Protein AF-A0A1V5ICW9-F1 (afdb_monomer_lite)

Structure (mmCIF, N/CA/C/O backbone):
data_AF-A0A1V5ICW9-F1
#
_entry.id   AF-A0A1V5ICW9-F1
#
loop_
_atom_site.group_PDB
_atom_site.id
_atom_site.type_symbol
_atom_site.label_atom_id
_atom_site.label_alt_id
_atom_site.label_comp_id
_atom_site.label_asym_id
_atom_site.label_entity_id
_atom_site.label_seq_id
_atom_site.pdbx_PDB_ins_code
_atom_site.Cartn_x
_atom_site.Cartn_y
_atom_site.Cartn_z
_atom_site.occupancy
_atom_site.B_iso_or_equiv
_atom_site.auth_seq_id
_atom_site.auth_comp_id
_atom_site.auth_asym_id
_atom_site.auth_atom_id
_atom_site.pdbx_PDB_model_num
ATOM 1 N N . MET A 1 1 ? -32.535 -45.413 152.547 1.00 40.16 1 MET A N 1
ATOM 2 C CA . MET A 1 1 ? -32.156 -46.513 151.638 1.00 40.16 1 MET A CA 1
ATOM 3 C C . MET A 1 1 ? -31.523 -45.890 150.413 1.00 40.16 1 MET A C 1
ATOM 5 O O . MET A 1 1 ? -31.911 -44.782 150.066 1.00 40.16 1 MET A O 1
ATOM 9 N N . ALA A 1 2 ? -30.491 -46.557 149.902 1.00 44.06 2 ALA A N 1
ATOM 10 C CA . ALA A 1 2 ? -29.644 -46.177 148.773 1.00 44.06 2 ALA A CA 1
ATOM 11 C C . ALA A 1 2 ? -30.457 -45.829 147.503 1.00 44.06 2 ALA A C 1
ATOM 13 O O . ALA A 1 2 ? -31.633 -46.187 147.448 1.00 44.06 2 ALA A O 1
ATOM 14 N N . TRP A 1 3 ? -29.923 -44.948 146.639 1.00 36.22 3 TRP A N 1
ATOM 15 C CA . TRP A 1 3 ? -29.422 -45.262 145.274 1.00 36.22 3 TRP A CA 1
ATOM 16 C C . TRP A 1 3 ? -30.478 -45.990 144.424 1.00 36.22 3 TRP A C 1
ATOM 18 O O . TRP A 1 3 ? -31.028 -46.994 144.852 1.00 36.22 3 TRP A O 1
ATOM 28 N N . ASP A 1 4 ? -30.827 -45.551 143.224 1.00 50.34 4 ASP A N 1
ATOM 29 C CA . ASP A 1 4 ? -29.929 -45.281 142.102 1.00 50.34 4 ASP A CA 1
ATOM 30 C C . ASP A 1 4 ? -30.769 -44.811 140.892 1.00 50.34 4 ASP A C 1
ATOM 32 O O . ASP A 1 4 ? -31.999 -44.776 140.975 1.00 50.34 4 ASP A O 1
ATOM 36 N N . ASP A 1 5 ? -30.074 -44.583 139.781 1.00 46.91 5 ASP A N 1
ATOM 37 C CA . ASP A 1 5 ? -30.526 -44.491 138.384 1.00 46.91 5 ASP A CA 1
ATOM 38 C C . ASP A 1 5 ? -30.996 -43.120 137.876 1.00 46.91 5 ASP A C 1
ATOM 40 O O . ASP A 1 5 ? -32.109 -42.656 138.117 1.00 46.91 5 ASP A O 1
ATOM 44 N N . GLU A 1 6 ? -30.100 -42.350 137.259 1.00 51.94 6 GLU A N 1
ATOM 45 C CA . GLU A 1 6 ? -29.601 -42.543 135.881 1.00 51.94 6 GLU A CA 1
ATOM 46 C C . GLU A 1 6 ? -30.550 -41.878 134.879 1.00 51.94 6 GLU A C 1
ATOM 48 O O . GLU A 1 6 ? -31.527 -42.443 134.393 1.00 51.94 6 GLU A O 1
ATOM 53 N N . LYS A 1 7 ? -30.224 -40.617 134.589 1.00 50.34 7 LYS A N 1
ATOM 54 C CA . LYS A 1 7 ? -30.030 -40.162 133.217 1.00 50.34 7 LYS A CA 1
ATOM 55 C C . LYS A 1 7 ? -28.697 -39.428 133.184 1.00 50.34 7 LYS A C 1
ATOM 57 O O . LYS A 1 7 ? -28.549 -38.336 133.728 1.00 50.34 7 LYS A O 1
ATOM 62 N N . THR A 1 8 ? -27.713 -40.111 132.619 1.00 61.16 8 THR A N 1
ATOM 63 C CA . THR A 1 8 ? -26.744 -39.478 131.737 1.00 61.16 8 THR A CA 1
ATOM 64 C C . THR A 1 8 ? -27.482 -38.632 130.703 1.00 61.16 8 THR A C 1
ATOM 66 O O . THR A 1 8 ? -28.662 -38.862 130.433 1.00 61.16 8 THR A O 1
ATOM 69 N N . ASP A 1 9 ? -26.729 -37.726 130.100 1.00 50.78 9 ASP A N 1
ATOM 70 C CA . ASP A 1 9 ? -27.104 -36.932 128.935 1.00 50.78 9 ASP A CA 1
ATOM 71 C C . ASP A 1 9 ? -27.644 -35.551 129.321 1.00 50.78 9 ASP A C 1
ATOM 73 O O . ASP A 1 9 ? -28.343 -35.375 130.316 1.00 50.78 9 ASP A O 1
ATOM 77 N N . ASP A 1 10 ? -27.272 -34.579 128.497 1.00 49.09 10 ASP A N 1
ATOM 78 C CA . ASP A 1 10 ? -27.747 -33.199 128.467 1.00 49.09 10 ASP A CA 1
ATOM 79 C C . ASP A 1 10 ? -26.797 -32.211 129.172 1.00 49.09 10 ASP A C 1
ATOM 81 O O . ASP A 1 10 ? -26.943 -31.864 130.341 1.00 49.09 10 ASP A O 1
ATOM 85 N N . GLU A 1 11 ? -25.659 -31.895 128.544 1.00 54.38 11 GLU A N 1
ATOM 86 C CA . GLU A 1 11 ? -25.557 -30.854 127.498 1.00 54.38 11 GLU A CA 1
ATOM 87 C C . GLU A 1 11 ? -25.645 -29.458 128.123 1.00 54.38 11 GLU A C 1
ATOM 89 O O . GLU A 1 11 ? -26.442 -29.220 129.024 1.00 54.38 11 GLU A O 1
ATOM 94 N N . ASP A 1 12 ? -24.808 -28.534 127.652 1.00 55.81 12 ASP A N 1
ATOM 95 C CA . ASP A 1 12 ? -24.827 -27.112 128.002 1.00 55.81 12 ASP A CA 1
ATOM 96 C C . ASP A 1 12 ? -26.270 -26.573 128.103 1.00 55.81 12 ASP A C 1
ATOM 98 O O . ASP A 1 12 ? -26.901 -26.208 127.106 1.00 55.81 12 ASP A O 1
ATOM 102 N N . ILE A 1 13 ? -26.811 -26.521 129.328 1.00 57.19 13 ILE A N 1
ATOM 103 C CA . ILE A 1 13 ? -28.129 -25.952 129.599 1.00 57.19 13 ILE A CA 1
ATOM 104 C C . ILE A 1 13 ? -27.996 -24.445 129.401 1.00 57.19 13 ILE A C 1
ATOM 106 O O . ILE A 1 13 ? -27.573 -23.698 130.283 1.00 57.19 13 ILE A O 1
ATOM 110 N N . LEU A 1 14 ? -28.353 -24.004 128.202 1.00 54.50 14 LEU A N 1
ATOM 111 C CA . LEU A 1 14 ? -28.459 -22.606 127.822 1.00 54.50 14 LEU A CA 1
ATOM 112 C C . LEU A 1 14 ? -29.457 -21.886 128.738 1.00 54.50 14 LEU A C 1
ATOM 114 O O . LEU A 1 14 ? -30.670 -22.092 128.641 1.00 54.50 14 LEU A O 1
ATOM 118 N N . TYR A 1 15 ? -28.962 -21.011 129.618 1.00 66.19 15 TYR A N 1
ATOM 119 C CA . TYR A 1 15 ? -29.818 -20.151 130.435 1.00 66.19 15 TYR A CA 1
ATOM 120 C C . TYR A 1 15 ? -30.669 -19.243 129.534 1.00 66.19 15 TYR A C 1
ATOM 122 O O . TYR A 1 15 ? -30.236 -18.819 128.468 1.00 66.19 15 TYR A O 1
ATOM 130 N N . ALA A 1 16 ? -31.887 -18.886 129.951 1.00 58.78 16 ALA A N 1
ATOM 131 C CA . ALA A 1 16 ? -32.808 -18.077 129.136 1.00 58.78 16 ALA A CA 1
ATOM 132 C C . ALA A 1 16 ? -32.238 -16.697 128.707 1.00 58.78 16 ALA A C 1
ATOM 134 O O . ALA A 1 16 ? -32.653 -16.134 127.689 1.00 58.78 16 ALA A O 1
ATOM 135 N N . SER A 1 17 ? -31.270 -16.151 129.452 1.00 61.91 17 SER A N 1
ATOM 136 C CA . SER A 1 17 ? -30.489 -14.963 129.068 1.00 61.91 17 SER A CA 1
ATOM 137 C C . SER A 1 17 ? -29.548 -15.235 127.892 1.00 61.91 17 SER A C 1
ATOM 139 O O . SER A 1 17 ? -29.430 -14.411 126.980 1.00 61.91 17 SER A O 1
ATOM 141 N N . ASP A 1 18 ? -28.935 -16.414 127.881 1.00 67.62 18 ASP A N 1
ATOM 142 C CA . ASP A 1 18 ? -28.059 -16.884 126.814 1.00 67.62 18 ASP A CA 1
ATOM 143 C C . ASP A 1 18 ? -28.891 -17.303 125.609 1.00 67.62 18 ASP A C 1
ATOM 145 O O . ASP A 1 18 ? -28.522 -16.967 124.493 1.00 67.62 18 ASP A O 1
ATOM 149 N N . TYR A 1 19 ? -30.080 -17.886 125.811 1.00 65.62 19 TYR A N 1
ATOM 150 C CA . TYR A 1 19 ? -31.051 -18.147 124.747 1.00 65.62 19 TYR A CA 1
ATOM 151 C C . TYR A 1 19 ? -31.397 -16.866 123.986 1.00 65.62 19 TYR A C 1
ATOM 153 O O . TYR A 1 19 ? -31.300 -16.842 122.767 1.00 65.62 19 TYR A O 1
ATOM 161 N N . ASN A 1 20 ? -31.727 -15.764 124.664 1.00 65.62 20 ASN A N 1
ATOM 162 C CA . ASN A 1 20 ? -32.032 -14.504 123.975 1.00 65.62 20 ASN A CA 1
ATOM 163 C C . ASN A 1 20 ? -30.809 -13.886 123.283 1.00 65.62 20 ASN A C 1
ATOM 165 O O . ASN A 1 20 ? -30.945 -13.301 122.207 1.00 65.62 20 ASN A O 1
ATOM 169 N N . THR A 1 21 ? -29.619 -14.037 123.864 1.00 68.94 21 THR A N 1
ATOM 170 C CA . THR A 1 21 ? -28.362 -13.522 123.298 1.00 68.94 21 THR A CA 1
ATOM 171 C C . THR A 1 21 ? -27.928 -14.330 122.077 1.00 68.94 21 THR A C 1
ATOM 173 O O . THR A 1 21 ? -27.608 -13.756 121.038 1.00 68.94 21 THR A O 1
ATOM 176 N N . ILE A 1 22 ? -28.013 -15.654 122.152 1.00 6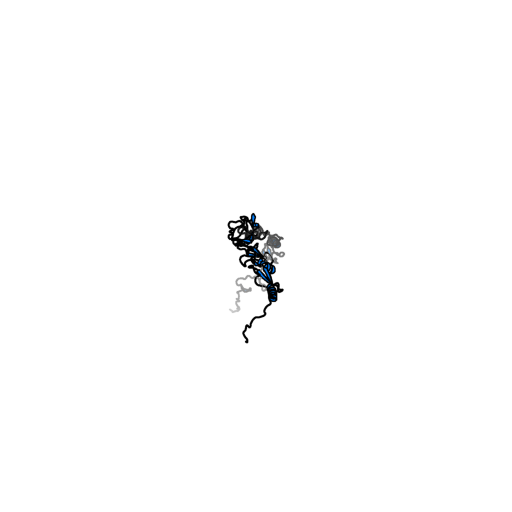6.38 22 ILE A N 1
ATOM 177 C CA . ILE A 1 22 ? -27.710 -16.594 121.072 1.00 66.38 22 ILE A CA 1
ATOM 178 C C . ILE A 1 22 ? -28.773 -16.509 119.987 1.00 66.38 22 ILE A C 1
ATOM 180 O O . ILE A 1 22 ? -28.430 -16.404 118.818 1.00 66.38 22 ILE A O 1
ATOM 184 N N . VAL A 1 23 ? -30.057 -16.412 120.332 1.00 66.31 23 VAL A N 1
ATOM 185 C CA . VAL A 1 23 ? -31.125 -16.135 119.363 1.00 66.31 23 VAL A CA 1
ATOM 186 C C . VAL A 1 23 ? -30.923 -14.771 118.705 1.00 66.31 23 VAL A C 1
ATOM 188 O O . VAL A 1 23 ? -31.178 -14.658 117.515 1.00 66.31 23 VAL A O 1
ATOM 191 N N . SER A 1 24 ? -30.431 -13.742 119.401 1.00 66.50 24 SER A N 1
ATOM 192 C CA . SER A 1 24 ? -30.084 -12.443 118.796 1.00 66.50 24 SER A CA 1
ATOM 193 C C . SER A 1 24 ? -28.882 -12.549 117.839 1.00 66.50 24 SER A C 1
ATOM 195 O O . SER A 1 24 ? -28.938 -12.064 116.707 1.00 66.50 24 SER A O 1
ATOM 197 N N . GLN A 1 25 ? -27.830 -13.269 118.241 1.00 64.88 25 GLN A N 1
ATOM 198 C CA . GLN A 1 25 ? -26.639 -13.529 117.424 1.00 64.88 25 GLN A CA 1
ATOM 199 C C . GLN A 1 25 ? -26.933 -14.429 116.208 1.00 64.88 25 GLN A C 1
ATOM 201 O O . GLN A 1 25 ? -26.351 -14.220 115.143 1.00 64.88 25 GLN A O 1
ATOM 206 N N . ILE A 1 26 ? -27.864 -15.383 116.325 1.00 61.06 26 ILE A N 1
ATOM 207 C CA . ILE A 1 26 ? -28.339 -16.253 115.236 1.00 61.06 26 ILE A CA 1
ATOM 208 C C . ILE A 1 26 ? -29.362 -15.510 114.351 1.00 61.06 26 ILE A C 1
ATOM 210 O O . ILE A 1 26 ? -29.298 -15.623 113.127 1.00 61.06 26 ILE A O 1
ATOM 214 N N . LYS A 1 27 ? -30.242 -14.662 114.912 1.00 60.56 27 LYS A N 1
ATOM 215 C CA . LYS A 1 27 ? -31.153 -13.767 114.154 1.00 60.56 27 LYS A CA 1
ATOM 216 C C . LYS A 1 27 ? -30.392 -12.807 113.243 1.00 60.56 27 LYS A C 1
ATOM 218 O O . LYS A 1 27 ? -30.869 -12.525 112.147 1.00 60.56 27 LYS A O 1
ATOM 223 N N . GLY A 1 28 ? -29.202 -12.361 113.648 1.00 58.06 28 GLY A N 1
ATOM 224 C CA . GLY A 1 28 ? -28.307 -11.558 112.809 1.00 58.06 28 GLY A CA 1
ATOM 225 C C . GLY A 1 28 ? -27.560 -12.338 111.717 1.00 58.06 28 GLY A C 1
ATOM 226 O O . GLY A 1 28 ? -26.977 -11.716 110.833 1.00 58.06 28 GLY A O 1
ATOM 227 N N . ARG A 1 29 ? -27.560 -13.681 111.749 1.00 60.12 29 ARG A N 1
ATOM 228 C CA . ARG A 1 29 ? -26.712 -14.542 110.896 1.00 60.12 29 ARG A CA 1
ATOM 229 C C . ARG A 1 29 ? -27.486 -15.539 110.020 1.00 60.12 29 ARG A C 1
ATOM 231 O O . ARG A 1 29 ? -26.875 -16.451 109.481 1.00 60.12 29 ARG A O 1
ATOM 238 N N . ILE A 1 30 ? -28.773 -15.260 109.769 1.00 57.75 30 ILE A N 1
ATOM 239 C CA . ILE A 1 30 ? -29.706 -15.956 108.852 1.00 57.75 30 ILE A CA 1
ATOM 240 C C . ILE A 1 30 ? -30.497 -17.100 109.525 1.00 57.75 30 ILE A C 1
ATOM 242 O O . ILE A 1 30 ? -30.178 -18.275 109.382 1.00 57.75 30 ILE A O 1
ATOM 246 N N . LEU A 1 31 ? -31.619 -16.758 110.176 1.00 54.84 31 LEU A N 1
ATOM 247 C CA . LEU A 1 31 ? -32.768 -17.666 110.311 1.00 54.84 31 LEU A CA 1
ATOM 248 C C . LEU A 1 31 ? -33.636 -17.540 109.043 1.00 54.84 31 LEU A C 1
ATOM 250 O O . LEU A 1 31 ? -34.259 -16.514 108.778 1.00 54.84 31 LEU A O 1
ATOM 254 N N . HIS A 1 32 ? -33.596 -18.601 108.250 1.00 58.12 32 HIS A N 1
ATOM 255 C CA . HIS A 1 32 ? -34.363 -19.060 107.079 1.00 58.12 32 HIS A CA 1
ATOM 256 C C . HIS A 1 32 ? -35.863 -18.664 106.929 1.00 58.12 32 HIS A C 1
ATOM 258 O O . HIS A 1 32 ? -36.695 -19.502 106.603 1.00 58.12 32 HIS A O 1
ATOM 264 N N . SER A 1 33 ? -36.242 -17.390 107.079 1.00 55.69 33 SER A N 1
ATOM 265 C CA . SER A 1 33 ? -37.593 -16.888 106.731 1.00 55.69 33 SER A CA 1
ATOM 266 C C . SER A 1 33 ? -37.571 -15.479 106.136 1.00 55.69 33 SER A C 1
ATOM 268 O O . SER A 1 33 ? -38.456 -14.659 106.381 1.00 55.69 33 SER A O 1
ATOM 270 N N . LEU A 1 34 ? -36.522 -15.150 105.389 1.00 53.34 34 LEU A N 1
ATOM 271 C CA . LEU A 1 34 ? -36.385 -13.814 104.830 1.00 53.34 34 LEU A CA 1
ATOM 272 C C . LEU A 1 34 ? -36.666 -13.814 103.308 1.00 53.34 34 LEU A C 1
ATOM 274 O O . LEU A 1 34 ? -37.171 -12.816 102.825 1.00 53.34 34 LEU A O 1
ATOM 278 N N . ALA A 1 35 ? -36.499 -14.899 102.550 1.00 56.91 35 ALA A N 1
ATOM 279 C CA . ALA A 1 35 ? -36.996 -14.941 101.166 1.00 56.91 35 ALA A CA 1
ATOM 280 C C . ALA A 1 35 ? -38.510 -15.242 101.141 1.00 56.91 35 ALA A C 1
ATOM 282 O O . ALA A 1 35 ? -38.925 -16.383 100.978 1.00 56.91 35 ALA A O 1
ATOM 283 N N . THR A 1 36 ? -39.345 -14.232 101.388 1.00 55.03 36 THR A N 1
ATOM 284 C CA . THR A 1 36 ? -40.820 -14.357 101.398 1.00 55.03 36 THR A CA 1
ATOM 285 C C . THR A 1 36 ? -41.454 -14.145 100.018 1.00 55.03 36 THR A C 1
ATOM 287 O O . THR A 1 36 ? -42.672 -14.207 99.889 1.00 55.03 36 THR A O 1
ATOM 290 N N . ALA A 1 37 ? -40.642 -13.881 98.993 1.00 59.50 37 ALA A N 1
ATOM 291 C CA . ALA A 1 37 ? -41.043 -13.728 97.598 1.00 59.50 37 ALA A CA 1
ATOM 292 C C . ALA A 1 37 ? -40.210 -14.677 96.720 1.00 59.50 37 ALA A C 1
ATOM 294 O O . ALA A 1 37 ? -39.056 -14.946 97.051 1.00 59.50 37 ALA A O 1
ATOM 295 N N . GLU A 1 38 ? -40.762 -15.139 95.591 1.00 60.78 38 GLU A N 1
ATOM 296 C CA . GLU A 1 38 ? -40.154 -16.145 94.689 1.00 60.78 38 GLU A CA 1
ATOM 297 C C . GLU A 1 38 ? -38.733 -15.802 94.187 1.00 60.78 38 GLU A C 1
ATOM 299 O O . GLU A 1 38 ? -38.045 -16.667 93.660 1.00 60.78 38 GLU A O 1
ATOM 304 N N . ASN A 1 39 ? -38.272 -14.559 94.361 1.00 64.88 39 ASN A N 1
ATOM 305 C CA . ASN A 1 39 ? -37.083 -14.005 93.711 1.00 64.88 39 ASN A CA 1
ATOM 306 C C . ASN A 1 39 ? -36.152 -13.209 94.656 1.00 64.88 39 ASN A C 1
ATOM 308 O O . ASN A 1 39 ? -35.421 -12.322 94.206 1.00 64.88 39 ASN A O 1
ATOM 312 N N . ASP A 1 40 ? -36.180 -13.483 95.963 1.00 77.31 40 ASP A N 1
ATOM 313 C CA . ASP A 1 40 ? -35.242 -12.884 96.925 1.00 77.31 40 ASP A CA 1
ATOM 314 C C . ASP A 1 40 ? -33.907 -13.649 96.942 1.00 77.31 40 ASP A C 1
ATOM 316 O O . ASP A 1 40 ? -33.854 -14.853 97.190 1.00 77.31 40 ASP A O 1
ATOM 320 N N . MET A 1 41 ? -32.807 -12.934 96.710 1.00 77.50 41 MET A N 1
ATOM 321 C CA . MET A 1 41 ? -31.448 -13.474 96.660 1.00 77.50 41 MET A CA 1
ATOM 322 C C . MET A 1 41 ? -30.636 -12.987 97.869 1.00 77.50 41 MET A C 1
ATOM 324 O O . MET A 1 41 ? -30.714 -11.823 98.276 1.00 77.50 41 MET A O 1
ATOM 328 N N . LEU A 1 42 ? -29.818 -13.872 98.441 1.00 78.88 42 LEU A N 1
ATOM 329 C CA . LEU A 1 42 ? -28.862 -13.518 99.492 1.00 78.88 42 LEU A CA 1
ATOM 330 C C . LEU A 1 42 ? -27.552 -13.066 98.846 1.00 78.88 42 LEU A C 1
ATOM 332 O O . LEU A 1 42 ? -26.888 -13.854 98.176 1.00 78.88 42 LEU A O 1
ATOM 336 N N . VAL A 1 43 ? -27.167 -11.808 99.059 1.00 78.00 43 VAL A N 1
ATOM 337 C CA . VAL A 1 43 ? -25.908 -11.255 98.544 1.00 78.00 43 VAL A CA 1
ATOM 338 C C . VAL A 1 43 ? -24.956 -11.009 99.707 1.00 78.00 43 VAL A C 1
ATOM 340 O O . VAL A 1 43 ? -25.290 -10.304 100.661 1.00 78.00 43 VAL A O 1
ATOM 343 N N . ALA A 1 44 ? -23.758 -11.583 99.621 1.00 76.69 44 ALA A N 1
ATOM 344 C CA . ALA A 1 44 ? -22.673 -11.316 100.555 1.00 76.69 44 ALA A CA 1
ATOM 345 C C . ALA A 1 44 ? -21.816 -10.160 100.032 1.00 76.69 44 ALA A C 1
ATOM 347 O O . ALA A 1 44 ? -21.337 -10.206 98.902 1.00 76.69 44 ALA A O 1
ATOM 348 N N . SER A 1 45 ? -21.567 -9.145 100.859 1.00 68.69 45 SER A N 1
ATOM 349 C CA . SER A 1 45 ? -20.700 -8.013 100.490 1.00 68.69 45 SER A CA 1
ATOM 350 C C . SER A 1 45 ? -19.203 -8.286 100.712 1.00 68.69 45 SER A C 1
ATOM 352 O O . SER A 1 45 ? -18.396 -7.363 100.697 1.00 68.69 45 SER A O 1
ATOM 354 N N . GLY A 1 46 ? -18.814 -9.540 100.972 1.00 66.06 46 GLY A N 1
ATOM 355 C CA . GLY A 1 46 ? -17.431 -9.930 101.285 1.00 66.06 46 GLY A CA 1
ATOM 356 C C . GLY A 1 46 ? -16.959 -9.576 102.705 1.00 66.06 46 GLY A C 1
ATOM 357 O O . GLY A 1 46 ? -15.963 -10.126 103.158 1.00 66.06 46 GLY A O 1
ATOM 358 N N . ALA A 1 47 ? -17.695 -8.743 103.452 1.00 64.19 47 ALA A N 1
ATOM 359 C CA . ALA A 1 47 ? -17.370 -8.329 104.826 1.00 64.19 47 ALA A CA 1
ATOM 360 C C . ALA A 1 47 ? -18.099 -9.153 105.913 1.00 64.19 47 ALA A C 1
ATOM 362 O O . ALA A 1 47 ? -18.382 -8.656 107.001 1.00 64.19 47 ALA A O 1
ATOM 363 N N . GLY A 1 48 ? -18.465 -10.403 105.606 1.00 62.97 48 GLY A N 1
ATOM 364 C CA . GLY A 1 48 ? -19.168 -11.298 106.538 1.00 62.97 48 GLY A CA 1
ATOM 365 C C . GLY A 1 48 ? -20.642 -10.952 106.798 1.00 62.97 48 GLY A C 1
ATOM 366 O O . GLY A 1 48 ? -21.288 -11.626 107.597 1.00 62.97 48 GLY A O 1
ATOM 367 N N . ALA A 1 49 ? -21.185 -9.940 106.114 1.00 67.00 49 ALA A N 1
ATOM 368 C CA . ALA A 1 49 ? -22.592 -9.562 106.169 1.00 67.00 49 ALA A CA 1
ATOM 369 C C . ALA A 1 49 ? -23.342 -10.061 104.923 1.00 67.00 49 ALA A C 1
ATOM 371 O O . ALA A 1 49 ? -22.926 -9.808 103.788 1.00 67.00 49 ALA A O 1
ATOM 372 N N . PHE A 1 50 ? -24.465 -10.744 105.147 1.00 71.94 50 PHE A N 1
ATOM 373 C CA . PHE A 1 50 ? -25.398 -11.159 104.103 1.00 71.94 50 PHE A CA 1
ATOM 374 C C . PHE A 1 50 ? -26.612 -10.240 104.141 1.00 71.94 50 PHE A C 1
ATOM 376 O O . PHE A 1 50 ? -27.283 -10.124 105.167 1.00 71.94 50 PHE A O 1
ATOM 383 N N . VAL A 1 51 ? -26.892 -9.580 103.023 1.00 75.31 51 VAL A N 1
ATOM 384 C CA . VAL A 1 51 ? -28.059 -8.711 102.869 1.00 75.31 51 VAL A CA 1
ATOM 385 C C . VAL A 1 51 ? -28.988 -9.353 101.854 1.00 75.31 51 VAL A C 1
ATOM 387 O O . VAL A 1 51 ? -28.550 -9.900 100.841 1.00 75.31 51 VAL A O 1
ATOM 390 N N . LYS A 1 52 ? -30.289 -9.282 102.118 1.00 77.62 52 LYS A N 1
ATOM 391 C CA . LYS A 1 52 ? -31.279 -9.656 101.118 1.00 77.62 52 LYS A CA 1
ATOM 392 C C . LYS A 1 52 ? -31.426 -8.582 100.074 1.00 77.62 52 LYS A C 1
ATOM 394 O O . LYS A 1 52 ? -31.541 -7.402 100.404 1.00 77.62 52 LYS A O 1
ATOM 399 N N . LYS A 1 53 ? -31.497 -9.032 98.836 1.00 79.62 53 LYS A N 1
ATOM 400 C CA . LYS A 1 53 ? -31.750 -8.194 97.685 1.00 79.62 53 LYS A CA 1
ATOM 401 C C . LYS A 1 53 ? -32.810 -8.855 96.833 1.00 79.62 53 LYS A C 1
ATOM 403 O O . LYS A 1 53 ? -32.785 -10.067 96.622 1.00 79.62 53 LYS A O 1
ATOM 408 N N . THR A 1 54 ? -33.726 -8.044 96.334 1.00 78.25 54 THR A N 1
ATOM 409 C CA . THR A 1 54 ? -34.635 -8.490 95.284 1.00 78.25 54 THR A CA 1
ATOM 410 C C . THR A 1 54 ? -33.820 -8.850 94.043 1.00 78.25 54 THR A C 1
ATOM 412 O O . THR A 1 54 ? -32.735 -8.302 93.812 1.00 78.25 54 THR A O 1
ATOM 415 N N . LEU A 1 55 ? -34.354 -9.718 93.188 1.00 75.12 55 LEU A N 1
ATOM 416 C CA . LEU A 1 55 ? -33.763 -10.012 91.882 1.00 75.12 55 LEU A CA 1
ATOM 417 C C . LEU A 1 55 ? -33.410 -8.735 91.089 1.00 75.12 55 LEU A C 1
ATOM 419 O O . LEU A 1 55 ? -32.376 -8.698 90.429 1.00 75.12 55 LEU A O 1
ATOM 423 N N . ALA A 1 56 ? -34.212 -7.669 91.189 1.00 75.69 56 ALA A N 1
ATOM 424 C CA . ALA A 1 56 ? -33.945 -6.383 90.537 1.00 75.69 56 ALA A CA 1
ATOM 425 C C . ALA A 1 56 ? -32.702 -5.662 91.096 1.00 75.69 56 ALA A C 1
ATOM 427 O O . ALA A 1 56 ? -31.892 -5.115 90.342 1.00 75.69 56 ALA A O 1
ATOM 428 N N . GLU A 1 57 ? -32.507 -5.691 92.413 1.00 78.50 57 GLU A N 1
ATOM 429 C CA . GLU A 1 57 ? -31.334 -5.085 93.040 1.00 78.50 57 GLU A CA 1
ATOM 430 C C . GLU A 1 57 ? -30.061 -5.890 92.757 1.00 78.50 57 GLU A C 1
ATOM 432 O O . GLU A 1 57 ? -29.025 -5.300 92.459 1.00 78.50 57 GLU A O 1
ATOM 437 N N . VAL A 1 58 ? -30.125 -7.226 92.783 1.00 80.00 58 VAL A N 1
ATOM 438 C CA . VAL A 1 58 ? -28.972 -8.075 92.424 1.00 80.00 58 VAL A CA 1
ATOM 439 C C . VAL A 1 58 ? -28.555 -7.858 90.972 1.00 80.00 58 VAL A C 1
ATOM 441 O O . VAL A 1 58 ? -27.364 -7.724 90.692 1.00 80.00 58 VAL A O 1
ATOM 444 N N . LYS A 1 59 ? -29.524 -7.731 90.057 1.00 76.06 59 LYS A N 1
ATOM 445 C CA . LYS A 1 59 ? -29.282 -7.390 88.643 1.00 76.06 59 LYS A CA 1
ATOM 446 C C . LYS A 1 59 ? -28.515 -6.079 88.484 1.00 76.06 59 LYS A C 1
ATOM 448 O O . LYS A 1 59 ? -27.645 -5.976 87.621 1.00 76.06 59 LYS A O 1
ATOM 453 N N . THR A 1 60 ? -28.814 -5.106 89.341 1.00 79.12 60 THR A N 1
ATOM 454 C CA . THR A 1 60 ? -28.104 -3.823 89.374 1.00 79.12 60 THR A CA 1
ATOM 455 C C . THR A 1 60 ? -26.687 -3.981 89.925 1.00 79.12 60 THR A C 1
ATOM 457 O O . THR A 1 60 ? -25.741 -3.496 89.314 1.00 79.12 60 THR A O 1
ATOM 460 N N . ILE A 1 61 ? -26.520 -4.697 91.044 1.00 76.62 61 ILE A N 1
ATOM 461 C CA . ILE A 1 61 ? -25.218 -4.898 91.707 1.00 76.62 61 ILE A CA 1
ATOM 462 C C . ILE A 1 61 ? -24.222 -5.624 90.796 1.00 76.62 61 ILE A C 1
ATOM 464 O O . ILE A 1 61 ? -23.055 -5.249 90.745 1.00 76.62 61 ILE A O 1
ATOM 468 N N . LEU A 1 62 ? -24.676 -6.643 90.066 1.00 76.12 62 LEU A N 1
ATOM 469 C CA . LEU A 1 62 ? -23.835 -7.407 89.141 1.00 76.12 62 LEU A CA 1
ATOM 470 C C . LEU A 1 62 ? -23.611 -6.692 87.794 1.00 76.12 62 LEU A C 1
ATOM 472 O O . LEU A 1 62 ? -22.917 -7.227 86.934 1.00 76.12 62 LEU A O 1
ATOM 476 N N . GLY A 1 63 ? -24.205 -5.509 87.586 1.00 71.81 63 GLY A N 1
ATOM 477 C CA . GLY A 1 63 ? -24.060 -4.734 86.351 1.00 71.81 63 GLY A CA 1
ATOM 478 C C . GLY A 1 63 ? -24.657 -5.411 85.112 1.00 71.81 63 GLY A C 1
ATOM 479 O O . GLY A 1 63 ? -24.276 -5.081 83.994 1.00 71.81 63 GLY A O 1
ATOM 480 N N . LEU A 1 64 ? -25.580 -6.360 85.291 1.00 70.06 64 LEU A N 1
ATOM 481 C CA . LEU A 1 64 ? -26.103 -7.198 84.203 1.00 70.06 64 LEU A CA 1
ATOM 482 C C . LEU A 1 64 ? -27.151 -6.479 83.330 1.00 70.06 64 LEU A C 1
ATOM 484 O O . LEU A 1 64 ? -27.480 -6.954 82.244 1.00 70.06 64 LEU A O 1
ATOM 488 N N . GLY A 1 65 ? -27.665 -5.327 83.780 1.00 68.44 65 GLY A N 1
ATOM 489 C CA . GLY A 1 65 ? -28.614 -4.491 83.034 1.00 68.44 65 GLY A CA 1
ATOM 490 C C . GLY A 1 65 ? -29.890 -5.228 82.598 1.00 68.44 65 GLY A C 1
ATOM 491 O O . GLY A 1 65 ? -30.282 -6.242 83.178 1.00 68.44 65 GLY A O 1
ATOM 492 N N . SER A 1 66 ? -30.549 -4.727 81.549 1.00 62.16 66 SER A N 1
ATOM 493 C CA . SER A 1 66 ? -31.721 -5.377 80.932 1.00 62.16 66 SER A CA 1
ATOM 494 C C . SER A 1 66 ? -31.364 -6.633 80.121 1.00 62.16 66 SER A C 1
ATOM 496 O O . SER A 1 66 ? -32.258 -7.353 79.694 1.00 62.16 66 SER A O 1
ATOM 498 N N . ALA A 1 67 ? -30.072 -6.919 79.914 1.00 57.06 67 ALA A N 1
ATOM 499 C CA . ALA A 1 67 ? -29.594 -8.029 79.085 1.00 57.06 67 ALA A CA 1
ATOM 500 C C . ALA A 1 67 ? -29.845 -9.415 79.708 1.00 57.06 67 ALA A C 1
ATOM 502 O O . ALA A 1 67 ? -29.797 -10.419 79.009 1.00 57.06 67 ALA A O 1
ATOM 503 N N . ALA A 1 68 ? -30.141 -9.476 81.010 1.00 60.03 68 ALA A N 1
ATOM 504 C CA . ALA A 1 68 ? -30.475 -10.711 81.720 1.00 60.03 68 ALA A CA 1
ATOM 505 C C . ALA A 1 68 ? -31.965 -11.117 81.620 1.00 60.03 68 ALA A C 1
ATOM 507 O O . ALA A 1 68 ? -32.382 -12.027 82.334 1.00 60.03 68 ALA A O 1
ATOM 508 N N . TYR A 1 69 ? -32.784 -10.411 80.825 1.00 59.88 69 TYR A N 1
ATOM 509 C CA . TYR A 1 69 ? -34.238 -10.636 80.723 1.00 59.88 69 TYR A CA 1
ATOM 510 C C . TYR A 1 69 ? -34.706 -11.375 79.465 1.00 59.88 69 TYR A C 1
ATOM 512 O O . TYR A 1 69 ? -35.878 -11.734 79.406 1.00 59.88 69 TYR A O 1
ATOM 520 N N . LEU A 1 70 ? -33.856 -11.563 78.460 1.00 55.62 70 LEU A N 1
ATOM 521 C CA . LEU A 1 70 ? -34.289 -12.065 77.157 1.00 55.62 70 LEU A CA 1
ATOM 522 C C . LEU A 1 70 ? -33.947 -13.556 77.030 1.00 55.62 70 LEU A C 1
ATOM 524 O O . LEU A 1 70 ? -32.826 -13.967 77.336 1.00 55.62 70 LEU A O 1
ATOM 528 N N . ASP A 1 71 ? -34.936 -14.366 76.640 1.00 55.47 71 ASP A N 1
ATOM 529 C CA . ASP A 1 71 ? -34.755 -15.798 76.403 1.00 55.47 71 ASP A CA 1
ATOM 530 C C . ASP A 1 71 ? -33.678 -16.007 75.334 1.00 55.47 71 ASP A C 1
ATOM 532 O O . ASP A 1 71 ? -33.707 -15.418 74.250 1.00 55.47 71 ASP A O 1
ATOM 536 N N . VAL A 1 72 ? -32.701 -16.862 75.632 1.00 56.19 72 VAL A N 1
ATOM 537 C CA . VAL A 1 72 ? -31.613 -17.140 74.697 1.00 56.19 72 VAL A CA 1
ATOM 538 C C . VAL A 1 72 ? -32.183 -17.885 73.488 1.00 56.19 72 VAL A C 1
ATOM 540 O O . VAL A 1 72 ? -32.465 -19.078 73.565 1.00 56.19 72 VAL A O 1
ATOM 543 N N . GLY A 1 73 ? -32.299 -17.195 72.351 1.00 53.72 73 GLY A N 1
ATOM 544 C CA . GLY A 1 73 ? -32.493 -17.832 71.045 1.00 53.72 73 GLY A CA 1
ATOM 545 C C . GLY A 1 73 ? -33.888 -17.751 70.425 1.00 53.72 73 GLY A C 1
ATOM 546 O O . GLY A 1 73 ? -34.152 -18.517 69.501 1.00 53.72 73 GLY A O 1
ATOM 547 N N . THR A 1 74 ? -34.765 -16.843 70.863 1.00 50.66 74 THR A N 1
ATOM 548 C CA . THR A 1 74 ? -36.081 -16.654 70.218 1.00 50.66 74 THR A CA 1
ATOM 549 C C . THR A 1 74 ? -36.100 -15.579 69.126 1.00 50.66 74 THR A C 1
ATOM 551 O O . THR A 1 74 ? -36.830 -15.747 68.149 1.00 50.66 74 THR A O 1
ATOM 554 N N . ALA A 1 75 ? -35.270 -14.529 69.211 1.00 52.53 75 ALA A N 1
ATOM 555 C CA . ALA A 1 75 ? -35.079 -13.548 68.140 1.00 52.53 75 ALA A CA 1
ATOM 556 C C . ALA A 1 75 ? -33.642 -12.974 68.094 1.00 52.53 75 ALA A C 1
ATOM 558 O O . ALA A 1 75 ? -32.861 -13.065 69.042 1.00 52.53 75 ALA A O 1
ATOM 559 N N . SER A 1 76 ? -33.269 -12.402 66.942 1.00 50.84 76 SER A N 1
ATOM 560 C CA . SER A 1 76 ? -31.995 -11.691 66.752 1.00 50.84 76 SER A CA 1
ATOM 561 C C . SER A 1 76 ? -31.982 -10.430 67.626 1.00 50.84 76 SER A C 1
ATOM 563 O O . SER A 1 76 ? -32.783 -9.528 67.387 1.00 50.84 76 SER A O 1
ATOM 565 N N . GLY A 1 77 ? -31.080 -10.360 68.609 1.00 53.34 77 GLY A N 1
ATOM 566 C CA . GLY A 1 77 ? -30.942 -9.220 69.529 1.00 53.34 77 GLY A CA 1
ATOM 567 C C . GLY A 1 77 ? -30.991 -9.575 71.021 1.00 53.34 77 GLY A C 1
ATOM 568 O O . GLY A 1 77 ? -30.715 -8.715 71.851 1.00 53.34 77 GLY A O 1
ATOM 569 N N . ASP A 1 78 ? -31.250 -10.839 71.363 1.00 52.16 78 ASP A N 1
ATOM 570 C CA . ASP A 1 78 ? -31.727 -11.241 72.698 1.00 52.16 78 ASP A CA 1
ATOM 571 C C . ASP A 1 78 ? -30.645 -11.677 73.716 1.00 52.16 78 ASP A C 1
ATOM 573 O O . ASP A 1 78 ? -30.961 -12.177 74.788 1.00 52.16 78 ASP A O 1
ATOM 577 N N . VAL A 1 79 ? -29.350 -11.469 73.454 1.00 52.56 79 VAL A N 1
ATOM 578 C CA . VAL A 1 79 ? -28.281 -11.665 74.465 1.00 52.56 79 VAL A CA 1
ATOM 579 C C . VAL A 1 79 ? -27.286 -10.506 74.454 1.00 52.56 79 VAL A C 1
ATOM 581 O O . VAL A 1 79 ? -27.265 -9.713 73.521 1.00 52.56 79 VAL A O 1
ATOM 584 N N . ALA A 1 80 ? -26.401 -10.414 75.453 1.00 51.12 80 ALA A N 1
ATOM 585 C CA . ALA A 1 80 ? -25.348 -9.388 75.569 1.00 51.12 80 ALA A CA 1
ATOM 586 C C . ALA A 1 80 ? -24.343 -9.311 74.380 1.00 51.12 80 ALA A C 1
ATOM 588 O O . ALA A 1 80 ? -23.424 -8.498 74.395 1.00 51.12 80 ALA A O 1
ATOM 589 N N . ALA A 1 81 ? -24.532 -10.122 73.334 1.00 52.94 81 ALA A N 1
ATOM 590 C CA . ALA A 1 81 ? -23.926 -10.012 72.003 1.00 52.94 81 ALA A CA 1
ATOM 591 C C . ALA A 1 81 ? -24.941 -10.453 70.912 1.00 52.94 81 ALA A C 1
ATOM 593 O O . ALA A 1 81 ? -24.645 -11.288 70.057 1.00 52.94 81 ALA A O 1
ATOM 594 N N . GLY A 1 82 ? -26.182 -9.966 71.027 1.00 50.09 82 GLY A N 1
ATOM 595 C CA . GLY A 1 82 ? -27.421 -10.556 70.492 1.00 50.09 82 GLY A CA 1
ATOM 596 C C . GLY A 1 82 ? -27.556 -10.654 68.979 1.00 50.09 82 GLY A C 1
ATOM 597 O O . GLY A 1 82 ? -28.306 -11.491 68.491 1.00 50.09 82 GLY A O 1
ATOM 598 N N . ASN A 1 83 ? -26.753 -9.910 68.235 1.00 53.66 83 ASN A N 1
ATOM 599 C CA . ASN A 1 83 ? -26.377 -10.272 66.878 1.00 53.66 83 ASN A CA 1
ATOM 600 C C . ASN A 1 83 ? -24.855 -10.286 66.925 1.00 53.66 83 ASN A C 1
ATOM 602 O O . ASN A 1 83 ? -24.289 -9.350 67.479 1.00 53.66 83 ASN A O 1
ATOM 606 N N . ARG A 1 84 ? -24.164 -11.281 66.364 1.00 61.78 84 ARG A N 1
ATOM 607 C CA . ARG A 1 84 ? -22.684 -11.327 66.310 1.00 61.78 84 ARG A CA 1
ATOM 608 C C . ARG A 1 84 ? -22.084 -10.205 65.426 1.00 61.78 84 ARG A C 1
ATOM 610 O O . ARG A 1 84 ? -21.315 -10.490 64.516 1.00 61.78 84 ARG A O 1
ATOM 617 N N . GLY A 1 85 ? -22.509 -8.955 65.606 1.00 66.56 85 GLY A N 1
ATOM 618 C CA . GLY A 1 85 ? -22.325 -7.834 64.691 1.00 66.56 85 GLY A CA 1
ATOM 619 C C . GLY A 1 85 ? -23.129 -7.939 63.393 1.00 66.56 85 GLY A C 1
ATOM 620 O O . GLY A 1 85 ? -22.848 -7.190 62.469 1.00 66.56 85 GLY A O 1
ATOM 621 N N . LEU A 1 86 ? -24.082 -8.875 63.272 1.00 73.81 86 LEU A N 1
ATOM 622 C CA . LEU A 1 86 ? -24.834 -9.057 62.025 1.00 73.81 86 LEU A CA 1
ATOM 623 C C . LEU A 1 86 ? -26.056 -8.114 61.983 1.00 73.81 86 LEU A C 1
ATOM 625 O O . LEU A 1 86 ? -26.841 -8.107 62.935 1.00 73.81 86 LEU A O 1
ATOM 629 N N . PRO A 1 87 ? -26.244 -7.320 60.919 1.00 79.88 87 PRO A N 1
ATOM 630 C CA . PRO A 1 87 ? -27.406 -6.455 60.759 1.00 79.88 87 PRO A CA 1
ATOM 631 C C . PRO A 1 87 ? -28.676 -7.302 60.630 1.00 79.88 87 PRO A C 1
ATOM 633 O O . PRO A 1 87 ? -28.686 -8.327 59.948 1.00 79.88 87 PRO A O 1
ATOM 636 N N . SER A 1 88 ? -29.759 -6.880 61.282 1.00 77.25 88 SER A N 1
ATOM 637 C CA . SER A 1 88 ? -31.089 -7.459 61.070 1.00 77.25 88 SER A CA 1
ATOM 638 C C . SER A 1 88 ? -31.672 -6.990 59.726 1.00 77.25 88 SER A C 1
ATOM 640 O O . SER A 1 88 ? -31.277 -5.950 59.196 1.00 77.25 88 SER A O 1
ATOM 642 N N . GLY A 1 89 ? -32.602 -7.763 59.157 1.00 83.12 89 GLY A N 1
ATOM 643 C CA . GLY A 1 89 ? -33.184 -7.490 57.837 1.00 83.12 89 GLY A CA 1
ATOM 644 C C . GLY A 1 89 ? -32.446 -8.189 56.691 1.00 83.12 89 GLY A C 1
ATOM 645 O O . GLY A 1 89 ? -31.975 -9.311 56.862 1.00 83.12 89 GLY A O 1
ATOM 646 N N . GLY A 1 90 ? -32.375 -7.513 55.541 1.00 79.81 90 GLY A N 1
ATOM 647 C CA . GLY A 1 90 ? -31.880 -8.061 54.275 1.00 79.81 90 GLY A CA 1
ATOM 648 C C . GLY A 1 90 ? -33.003 -8.648 53.413 1.00 79.81 90 GLY A C 1
ATOM 649 O O . GLY A 1 90 ? -33.987 -9.183 53.924 1.00 79.81 90 GLY A O 1
ATOM 650 N N . THR A 1 91 ? -32.861 -8.517 52.097 1.00 87.25 91 THR A N 1
ATOM 651 C CA . THR A 1 91 ? -33.722 -9.185 51.107 1.00 87.25 91 THR A CA 1
ATOM 652 C C . THR A 1 91 ? -33.026 -10.451 50.605 1.00 87.25 91 THR A C 1
ATOM 654 O O . THR A 1 91 ? -31.799 -10.559 50.671 1.00 87.25 91 THR A O 1
ATOM 657 N N . GLU A 1 92 ? -33.796 -11.426 50.114 1.00 86.12 92 GLU A N 1
ATOM 658 C CA . GLU A 1 92 ? -33.248 -12.626 49.474 1.00 86.12 92 GLU A CA 1
ATOM 659 C C . GLU A 1 92 ? -32.200 -12.251 48.410 1.00 86.12 92 GLU A C 1
ATOM 661 O O . GLU A 1 92 ? -32.422 -11.363 47.589 1.00 86.12 92 GLU A O 1
ATOM 666 N N . GLY A 1 93 ? -31.040 -12.913 48.454 1.00 80.19 93 GLY A N 1
ATOM 667 C CA . GLY A 1 93 ? -29.931 -12.687 47.523 1.00 80.19 93 GLY A CA 1
ATOM 668 C C . GLY A 1 93 ? -28.878 -11.675 47.982 1.00 80.19 93 GLY A C 1
ATOM 669 O O . GLY A 1 93 ? -27.809 -11.632 47.380 1.00 80.19 93 GLY A O 1
ATOM 670 N N . GLN A 1 94 ? -29.115 -10.913 49.054 1.00 88.69 94 GLN A N 1
ATOM 671 C CA . GLN A 1 94 ? -28.120 -9.982 49.596 1.00 88.69 94 GLN A CA 1
ATOM 672 C C . GLN A 1 94 ? -27.054 -10.693 50.436 1.00 88.69 94 GLN A C 1
ATOM 674 O O . GLN A 1 94 ? -27.293 -11.733 51.053 1.00 88.69 94 GLN A O 1
ATOM 679 N N . ILE A 1 95 ? -25.865 -10.097 50.489 1.00 88.31 95 ILE A N 1
ATOM 680 C CA . ILE A 1 95 ? -24.758 -10.528 51.343 1.00 88.31 95 ILE A CA 1
ATOM 681 C C . ILE A 1 95 ? -24.437 -9.452 52.377 1.00 88.31 95 ILE A C 1
ATOM 683 O O . ILE A 1 95 ? -24.815 -8.289 52.251 1.00 88.31 95 ILE A O 1
ATOM 687 N N . ILE A 1 96 ? -23.693 -9.841 53.405 1.00 89.31 96 ILE A N 1
ATOM 688 C CA . ILE A 1 96 ? -23.211 -8.913 54.422 1.00 89.31 96 ILE A CA 1
ATOM 689 C C . ILE A 1 96 ? -21.887 -8.315 53.941 1.00 89.31 96 ILE A C 1
ATOM 691 O O . ILE A 1 96 ? -20.893 -9.030 53.800 1.00 89.31 96 ILE A O 1
ATOM 695 N N . LYS A 1 97 ? -21.867 -7.002 53.710 1.00 86.38 97 LYS A N 1
ATOM 696 C CA . LYS A 1 97 ? -20.684 -6.241 53.289 1.00 86.38 97 LYS A CA 1
ATOM 697 C C . LYS A 1 97 ? -20.173 -5.362 54.419 1.00 86.38 97 LYS A C 1
ATOM 699 O O . LYS A 1 97 ? -20.959 -4.836 55.202 1.00 86.38 97 LYS A O 1
ATOM 704 N N . LYS A 1 98 ? -18.855 -5.156 54.488 1.00 88.44 98 LYS A N 1
ATOM 705 C CA . LYS A 1 98 ? -18.293 -4.121 55.365 1.00 88.44 98 LYS A CA 1
ATOM 706 C C . LYS A 1 98 ? -18.698 -2.742 54.856 1.00 88.44 98 LYS A C 1
ATOM 708 O O . LYS A 1 98 ? -18.567 -2.472 53.669 1.00 88.44 98 LYS A O 1
ATOM 713 N N . VAL A 1 99 ? -19.170 -1.894 55.764 1.00 85.56 99 VAL A N 1
ATOM 714 C CA . VAL A 1 99 ? -19.447 -0.480 55.477 1.00 85.56 99 VAL A CA 1
ATOM 715 C C . VAL A 1 99 ? -18.134 0.287 55.359 1.00 85.56 99 VAL A C 1
ATOM 717 O O . VAL A 1 99 ? -17.971 1.118 54.474 1.00 85.56 99 VAL A O 1
ATOM 720 N N . ASP A 1 100 ? -17.185 -0.012 56.244 1.00 84.38 100 ASP A N 1
ATOM 721 C CA . ASP A 1 100 ? -15.871 0.614 56.299 1.00 84.38 100 ASP A CA 1
ATOM 722 C C . ASP A 1 100 ? -14.824 -0.345 56.907 1.00 84.38 100 ASP A C 1
ATOM 724 O O . ASP A 1 100 ? -15.049 -1.549 57.059 1.00 84.38 100 ASP A O 1
ATOM 728 N N . GLY A 1 101 ? -13.640 0.180 57.234 1.00 85.94 101 GLY A N 1
ATOM 729 C CA . GLY A 1 101 ? -12.566 -0.586 57.870 1.00 85.94 101 GLY A CA 1
ATOM 730 C C . GLY A 1 101 ? -12.815 -0.947 59.341 1.00 85.94 101 GLY A C 1
ATOM 731 O O . GLY A 1 101 ? -11.988 -1.643 59.932 1.00 85.94 101 GLY A O 1
ATOM 732 N N . THR A 1 102 ? -13.911 -0.490 59.951 1.00 84.50 102 THR A N 1
ATOM 733 C CA . THR A 1 102 ? -14.219 -0.753 61.358 1.00 84.50 102 THR A CA 1
ATOM 734 C C . THR A 1 102 ? -14.704 -2.188 61.531 1.00 84.50 102 THR A C 1
ATOM 736 O O . THR A 1 102 ? -15.536 -2.702 60.779 1.00 84.50 102 THR A O 1
ATOM 739 N N . ASN A 1 103 ? -14.198 -2.865 62.562 1.00 82.00 103 ASN A N 1
ATOM 740 C CA . ASN A 1 103 ? -14.636 -4.219 62.876 1.00 82.00 103 ASN A CA 1
ATOM 741 C C . ASN A 1 103 ? -16.142 -4.247 63.171 1.00 82.00 103 ASN A C 1
ATOM 743 O O . ASN A 1 103 ? -16.645 -3.427 63.934 1.00 82.00 103 ASN A O 1
ATOM 747 N N . PHE A 1 104 ? -16.834 -5.233 62.595 1.00 77.31 104 PHE A N 1
ATOM 748 C CA . PHE A 1 104 ? -18.270 -5.480 62.782 1.00 77.31 104 PHE A CA 1
ATOM 749 C C . PHE A 1 104 ? -19.217 -4.379 62.261 1.00 77.31 104 PHE A C 1
ATOM 751 O O . PHE A 1 104 ? -20.425 -4.514 62.430 1.00 77.31 104 PHE A O 1
ATOM 758 N N . ASN A 1 105 ? -18.712 -3.340 61.580 1.00 83.38 105 ASN A N 1
ATOM 759 C CA . ASN A 1 105 ? -19.551 -2.354 60.895 1.00 83.38 105 ASN A CA 1
ATOM 760 C C . ASN A 1 105 ? -19.930 -2.866 59.498 1.00 83.38 105 ASN A C 1
ATOM 762 O O . ASN A 1 105 ? -19.183 -2.705 58.527 1.00 83.38 105 ASN A O 1
ATOM 766 N N . VAL A 1 106 ? -21.058 -3.568 59.407 1.00 86.44 106 VAL A N 1
ATOM 767 C CA . VAL A 1 106 ? -21.484 -4.267 58.191 1.00 86.44 106 VAL A CA 1
ATOM 768 C C . VAL A 1 106 ? -22.955 -3.985 57.871 1.00 86.44 106 VAL A C 1
ATOM 770 O O . VAL A 1 106 ? -23.766 -3.780 58.771 1.00 86.44 106 VAL A O 1
ATOM 773 N N . THR A 1 107 ? -23.309 -3.976 56.588 1.00 89.31 107 THR A N 1
ATOM 774 C CA . THR A 1 107 ? -24.681 -3.773 56.087 1.00 89.31 107 THR A CA 1
ATOM 775 C C . THR A 1 107 ? -25.039 -4.847 55.067 1.00 89.31 107 THR A C 1
ATOM 777 O O . THR A 1 107 ? -24.158 -5.500 54.504 1.00 89.31 107 THR A O 1
ATOM 780 N N . TRP A 1 108 ? -26.338 -5.051 54.844 1.00 89.38 108 TRP A N 1
ATOM 781 C CA . TRP A 1 108 ? -26.810 -5.855 53.720 1.00 89.38 108 TRP A CA 1
ATOM 782 C C . TRP A 1 108 ? -26.595 -5.085 52.422 1.00 89.38 108 TRP A C 1
ATOM 784 O O . TRP A 1 108 ? -26.993 -3.927 52.309 1.00 89.38 108 TRP A O 1
ATOM 794 N N . GLY A 1 109 ? -25.970 -5.736 51.451 1.00 85.75 109 GLY A N 1
ATOM 795 C CA . GLY A 1 109 ? -25.785 -5.203 50.112 1.00 85.75 109 GLY A CA 1
ATOM 796 C C . GLY A 1 109 ? -25.779 -6.326 49.090 1.00 85.75 109 GLY A C 1
ATOM 797 O O . GLY A 1 109 ? -25.555 -7.491 49.423 1.00 85.75 109 GLY A O 1
ATOM 798 N N . ASP A 1 110 ? -26.031 -5.982 47.838 1.00 84.69 110 ASP A N 1
ATOM 799 C CA . ASP A 1 110 ? -26.083 -6.969 46.763 1.00 84.69 110 ASP A CA 1
ATOM 800 C C . ASP A 1 110 ? -24.700 -7.598 46.547 1.00 84.69 110 ASP A C 1
ATOM 802 O O . ASP A 1 110 ? -23.696 -6.912 46.702 1.00 84.69 110 ASP A O 1
ATOM 806 N N . PRO A 1 111 ? -24.592 -8.888 46.191 1.00 76.81 111 PRO A N 1
ATOM 807 C CA . PRO A 1 111 ? -23.321 -9.618 46.109 1.00 76.81 111 PRO A CA 1
ATOM 808 C C . PRO A 1 111 ? -22.313 -9.051 45.114 1.00 76.81 111 PRO A C 1
ATOM 810 O O . PRO A 1 111 ? -21.133 -9.383 45.168 1.00 76.81 111 PRO A O 1
ATOM 813 N N . ILE A 1 112 ? -22.782 -8.195 44.219 1.00 76.38 112 ILE A N 1
ATOM 814 C CA . ILE A 1 112 ? -22.024 -7.611 43.134 1.00 76.38 112 ILE A CA 1
ATOM 815 C C . ILE A 1 112 ? -21.700 -6.168 43.538 1.00 76.38 112 ILE A C 1
ATOM 817 O O . ILE A 1 112 ? -22.557 -5.455 44.064 1.00 76.38 112 ILE A O 1
ATOM 821 N N . ASP A 1 113 ? -20.441 -5.760 43.410 1.00 69.69 113 ASP A N 1
ATOM 822 C CA . ASP A 1 113 ? -20.054 -4.364 43.628 1.00 69.69 113 ASP A CA 1
ATOM 823 C C . ASP A 1 113 ? -20.543 -3.490 42.465 1.00 69.69 113 ASP A C 1
ATOM 825 O O . ASP A 1 113 ? -20.828 -3.997 41.377 1.00 69.69 113 ASP A O 1
ATOM 829 N N . ALA A 1 114 ? -20.661 -2.179 42.698 1.00 66.19 114 ALA A N 1
ATOM 830 C CA . ALA A 1 114 ? -20.964 -1.238 41.624 1.00 66.19 114 ALA A CA 1
ATOM 831 C C . ALA A 1 114 ? -19.973 -1.445 40.460 1.00 66.19 114 ALA A C 1
ATOM 833 O O . ALA A 1 114 ? -18.778 -1.623 40.693 1.00 66.19 114 ALA A O 1
ATOM 834 N N . ASP A 1 115 ? -20.493 -1.455 39.229 1.00 66.38 115 ASP A N 1
ATOM 835 C CA . ASP A 1 115 ? -19.741 -1.567 37.969 1.00 66.38 115 ASP A CA 1
ATOM 836 C C . ASP A 1 115 ? -19.178 -2.957 37.601 1.00 66.38 115 ASP A C 1
ATOM 838 O O . ASP A 1 115 ? -18.368 -3.076 36.676 1.00 66.38 115 ASP A O 1
ATOM 842 N N . ALA A 1 116 ? -19.606 -4.043 38.253 1.00 83.94 116 ALA A N 1
ATOM 843 C CA . ALA A 1 116 ? -19.235 -5.379 37.781 1.00 83.94 116 ALA A CA 1
ATOM 844 C C . ALA A 1 116 ? -19.873 -5.707 36.419 1.00 83.94 116 ALA A C 1
ATOM 846 O O . ALA A 1 116 ? -21.042 -5.416 36.179 1.00 83.94 116 ALA A O 1
ATOM 847 N N . LEU A 1 117 ? -19.137 -6.406 35.550 1.00 91.50 117 LEU A N 1
ATOM 848 C CA . LEU A 1 117 ? -19.678 -6.864 34.270 1.00 91.50 117 LEU A CA 1
ATOM 849 C C . LEU A 1 117 ? -20.654 -8.033 34.478 1.00 91.50 117 LEU A C 1
ATOM 851 O O . LEU A 1 117 ? -20.240 -9.160 34.759 1.00 91.50 117 LEU A O 1
ATOM 855 N N . VAL A 1 118 ? -21.952 -7.774 34.322 1.00 90.94 118 VAL A N 1
ATOM 856 C CA . VAL A 1 118 ? -23.025 -8.765 34.476 1.00 90.94 118 VAL A CA 1
ATOM 857 C C . VAL A 1 118 ? -23.527 -9.188 33.103 1.00 90.94 118 VAL A C 1
ATOM 859 O O . VAL A 1 118 ? -24.067 -8.379 32.358 1.00 90.94 118 VAL A O 1
ATOM 862 N N . TYR A 1 119 ? -23.397 -10.469 32.751 1.00 93.81 119 TYR A N 1
ATOM 863 C CA . TYR A 1 119 ? -23.915 -10.963 31.474 1.00 93.81 119 TYR A CA 1
ATOM 864 C C . TYR A 1 119 ? -25.449 -11.066 31.490 1.00 93.81 119 TYR A C 1
ATOM 866 O O . TYR A 1 119 ? -26.016 -11.897 32.198 1.00 93.81 119 TYR A O 1
ATOM 874 N N . LYS A 1 120 ? -26.121 -10.240 30.685 1.00 94.69 120 LYS A N 1
ATOM 875 C CA . LYS A 1 120 ? -27.590 -10.132 30.610 1.00 94.69 120 LYS A CA 1
ATOM 876 C C . LYS A 1 120 ? -28.221 -10.949 29.491 1.00 94.69 120 LYS A C 1
ATOM 878 O O . LYS A 1 120 ? -29.438 -11.110 29.462 1.00 94.69 120 LYS A O 1
ATOM 883 N N . GLY A 1 121 ? -27.409 -11.501 28.596 1.00 94.94 121 GLY A N 1
ATOM 884 C CA . GLY A 1 121 ? -27.865 -12.359 27.510 1.00 94.94 121 GLY A CA 1
ATOM 885 C C . GLY A 1 121 ? -27.395 -11.877 26.148 1.00 94.94 121 GLY A C 1
ATOM 886 O O . GLY A 1 121 ? -26.438 -11.109 26.033 1.00 94.94 121 GLY A O 1
ATOM 887 N N . ALA A 1 122 ? -28.060 -12.368 25.104 1.00 95.00 122 ALA A N 1
ATOM 888 C CA . ALA A 1 122 ? -27.661 -12.097 23.735 1.00 95.00 122 ALA A CA 1
ATOM 889 C C . ALA A 1 122 ? -28.623 -11.152 23.003 1.00 95.00 122 ALA A C 1
ATOM 891 O O . ALA A 1 122 ? -29.838 -11.274 23.148 1.00 95.00 122 ALA A O 1
ATOM 892 N N . ILE A 1 123 ? -28.083 -10.253 22.177 1.00 95.56 123 ILE A N 1
ATOM 893 C CA . ILE A 1 123 ? -28.851 -9.323 21.338 1.00 95.56 123 ILE A CA 1
ATOM 894 C C . ILE A 1 123 ? -28.722 -9.738 19.871 1.00 95.56 123 ILE A C 1
ATOM 896 O O . ILE A 1 123 ? -27.618 -9.896 19.349 1.00 95.56 123 ILE A O 1
ATOM 900 N N . ASN A 1 124 ? -29.859 -9.893 19.192 1.00 95.75 124 ASN A N 1
ATOM 901 C CA . ASN A 1 124 ? -29.905 -10.115 17.750 1.00 95.75 124 ASN A CA 1
ATOM 902 C C . ASN A 1 124 ? -29.896 -8.759 17.032 1.00 95.75 124 ASN A C 1
ATOM 904 O O . ASN A 1 124 ? -30.906 -8.058 17.032 1.00 95.75 124 ASN A O 1
ATOM 908 N N . CYS A 1 125 ? -28.773 -8.400 16.409 1.00 93.62 125 CYS A N 1
ATOM 909 C CA . CYS A 1 125 ? -28.616 -7.098 15.768 1.00 93.62 125 CYS A CA 1
ATOM 910 C C . CYS A 1 125 ? -29.064 -7.057 14.297 1.00 93.62 125 CYS A C 1
ATOM 912 O O . CYS A 1 125 ? -28.985 -5.995 13.685 1.00 93.62 125 CYS A O 1
ATOM 914 N N . SER A 1 126 ? -29.591 -8.153 13.732 1.00 93.75 126 SER A N 1
ATOM 915 C CA . SER A 1 126 ? -29.934 -8.247 12.295 1.00 93.75 126 SER A CA 1
ATOM 916 C C . SER A 1 126 ? -30.992 -7.247 11.823 1.00 93.75 126 SER A C 1
ATOM 918 O O . SER A 1 126 ? -31.024 -6.884 10.649 1.00 93.75 126 SER A O 1
ATOM 920 N N . THR A 1 127 ? -31.838 -6.766 12.734 1.00 95.06 127 THR A N 1
ATOM 921 C CA . THR A 1 127 ? -32.869 -5.756 12.456 1.00 95.06 127 THR A CA 1
ATOM 922 C C . THR A 1 127 ? -32.482 -4.359 12.940 1.00 95.06 127 THR A C 1
ATOM 924 O O . THR A 1 127 ? -33.339 -3.484 13.010 1.00 95.06 127 THR A O 1
ATOM 927 N N . ASN A 1 128 ? -31.213 -4.144 13.297 1.00 94.06 128 ASN A N 1
ATOM 928 C CA . ASN A 1 128 ? -30.684 -2.892 13.839 1.00 94.06 128 ASN A CA 1
ATOM 929 C C . ASN A 1 128 ? -31.457 -2.378 15.075 1.00 94.06 128 ASN A C 1
ATOM 931 O O . ASN A 1 128 ? -31.985 -1.264 15.042 1.00 94.06 128 ASN A O 1
ATOM 935 N N . PRO A 1 129 ? -31.592 -3.176 16.153 1.00 96.56 129 PRO A N 1
ATOM 936 C CA . PRO A 1 129 ? -32.348 -2.786 17.339 1.00 96.56 129 PRO A CA 1
ATOM 937 C C . PRO A 1 129 ? -31.710 -1.603 18.081 1.00 96.56 129 PRO A C 1
ATOM 939 O O . PRO A 1 129 ? -30.514 -1.325 17.965 1.00 96.56 129 PRO A O 1
ATOM 942 N N . ASN A 1 130 ? -32.519 -0.933 18.896 1.00 96.88 130 ASN A N 1
ATOM 943 C CA . ASN A 1 130 ? -32.052 0.038 19.883 1.00 96.88 130 ASN A CA 1
ATOM 944 C C . ASN A 1 130 ? -31.285 -0.646 21.022 1.00 96.88 130 ASN A C 1
ATOM 946 O O . ASN A 1 130 ? -31.422 -1.852 21.243 1.00 96.88 130 ASN A O 1
ATOM 950 N N . TYR A 1 131 ? -30.510 0.136 21.773 1.00 96.50 131 TYR A N 1
ATOM 951 C CA . TYR A 1 131 ? -29.958 -0.334 23.038 1.00 96.50 131 TYR A CA 1
ATOM 952 C C . TYR A 1 131 ? -31.109 -0.651 24.012 1.00 96.50 131 TYR A C 1
ATOM 954 O O . TYR A 1 131 ? -32.097 0.097 24.049 1.00 96.50 131 TYR A O 1
ATOM 962 N N . PRO A 1 132 ? -31.035 -1.752 24.782 1.00 96.69 132 PRO A N 1
ATOM 963 C CA . PRO A 1 132 ? -32.022 -2.048 25.817 1.00 96.69 132 PRO A CA 1
ATOM 964 C C . PRO A 1 132 ? -31.908 -1.049 26.978 1.00 96.69 132 PRO A C 1
ATOM 966 O O . PRO A 1 132 ? -30.946 -0.294 27.061 1.00 96.69 132 PRO A O 1
ATOM 969 N N . ALA A 1 133 ? -32.888 -1.034 27.883 1.00 96.06 133 ALA A N 1
ATOM 970 C CA . ALA A 1 133 ? -32.698 -0.363 29.168 1.00 96.06 133 ALA A CA 1
ATOM 971 C C . ALA A 1 133 ? -31.717 -1.185 30.018 1.00 96.06 133 ALA A C 1
ATOM 973 O O . ALA A 1 133 ? -31.801 -2.417 30.013 1.00 96.06 133 ALA A O 1
ATOM 974 N N . ALA A 1 134 ? -30.783 -0.527 30.700 1.00 94.75 134 ALA A N 1
ATOM 975 C CA . ALA A 1 134 ? -29.693 -1.206 31.394 1.00 94.75 134 ALA A CA 1
ATOM 976 C C . ALA A 1 134 ? -29.072 -0.352 32.505 1.00 94.75 134 ALA A C 1
ATOM 978 O O . ALA A 1 134 ? -29.177 0.878 32.494 1.00 94.75 134 ALA A O 1
ATOM 979 N N . ASP A 1 135 ? -28.388 -1.030 33.424 1.00 92.12 135 ASP A N 1
ATOM 980 C CA . ASP A 1 135 ? -27.557 -0.419 34.462 1.00 92.12 135 ASP A CA 1
ATOM 981 C C . ASP A 1 135 ? -26.061 -0.588 34.154 1.00 92.12 135 ASP A C 1
ATOM 983 O O . ASP A 1 135 ? -25.678 -1.381 33.290 1.00 92.12 135 ASP A O 1
ATOM 987 N N . ALA A 1 136 ? -25.196 0.164 34.840 1.00 92.31 136 ALA A N 1
ATOM 988 C CA . ALA A 1 136 ? -23.757 0.098 34.604 1.00 92.31 136 ALA A CA 1
ATOM 989 C C . ALA A 1 136 ? -23.228 -1.324 34.859 1.00 92.31 136 ALA A C 1
ATOM 991 O O . ALA A 1 136 ? -23.544 -1.954 35.867 1.00 92.31 136 ALA A O 1
ATOM 992 N N . GLY A 1 137 ? -22.425 -1.830 33.922 1.00 90.94 137 GLY A N 1
ATOM 993 C CA . GLY A 1 137 ? -21.888 -3.189 33.947 1.00 90.94 137 GLY A CA 1
ATOM 994 C C . GLY A 1 137 ? -22.753 -4.230 33.228 1.00 90.94 137 GLY A C 1
ATOM 995 O O . GLY A 1 137 ? -22.248 -5.304 32.885 1.00 90.94 137 GLY A O 1
ATOM 996 N N . ASP A 1 138 ? -24.013 -3.925 32.900 1.00 93.75 138 ASP A N 1
ATOM 997 C CA . ASP A 1 138 ? -24.845 -4.823 32.095 1.00 93.75 138 ASP A CA 1
ATOM 998 C C . ASP A 1 138 ? -24.193 -5.072 30.729 1.00 93.75 138 ASP A C 1
ATOM 1000 O O . ASP A 1 138 ? -24.014 -4.170 29.908 1.00 93.75 138 ASP A O 1
ATOM 1004 N N . THR A 1 139 ? -23.835 -6.332 30.502 1.00 95.31 139 THR A N 1
ATOM 1005 C CA . THR A 1 139 ? -23.070 -6.807 29.355 1.00 95.31 139 THR A CA 1
ATOM 1006 C C . THR A 1 139 ? -23.913 -7.762 28.527 1.00 95.31 139 THR A C 1
ATOM 1008 O O . THR A 1 139 ? -24.429 -8.763 29.022 1.00 95.31 139 THR A O 1
ATOM 1011 N N . TYR A 1 140 ? -24.001 -7.500 27.234 1.00 96.44 140 TYR A N 1
ATOM 1012 C CA . TYR A 1 140 ? -24.708 -8.324 26.267 1.00 96.44 140 TYR A CA 1
ATOM 1013 C C . TYR A 1 140 ? -23.734 -8.862 25.227 1.00 96.44 140 TYR A C 1
ATOM 1015 O O . TYR A 1 140 ? -22.726 -8.228 24.925 1.00 96.44 140 TYR A O 1
ATOM 1023 N N . LYS A 1 141 ? -24.055 -10.019 24.648 1.00 94.94 141 LYS A N 1
ATOM 1024 C CA . LYS A 1 141 ? -23.305 -10.602 23.529 1.00 94.94 141 LYS A CA 1
ATOM 1025 C C . LYS A 1 141 ? -24.125 -10.535 22.251 1.00 94.94 141 LYS A C 1
ATOM 1027 O O . LYS A 1 141 ? -25.301 -10.884 22.246 1.00 94.94 141 LYS A O 1
ATOM 1032 N N . VAL A 1 142 ? -23.527 -10.150 21.139 1.00 94.19 142 VAL A N 1
ATOM 1033 C CA . VAL A 1 142 ? -24.242 -10.128 19.862 1.00 94.19 142 VAL A CA 1
ATOM 1034 C C . VAL A 1 142 ? -24.419 -11.557 19.337 1.00 94.19 142 VAL A C 1
ATOM 1036 O O . VAL A 1 142 ? -23.451 -12.308 19.208 1.00 94.19 142 VAL A O 1
ATOM 1039 N N . SER A 1 143 ? -25.659 -11.955 19.043 1.00 94.44 143 SER A N 1
ATOM 1040 C CA . SER A 1 143 ? -26.004 -13.279 18.491 1.00 94.44 143 SER A CA 1
ATOM 1041 C C . SER A 1 143 ? -26.209 -13.289 16.977 1.00 94.44 143 SER A C 1
ATOM 1043 O O . SER A 1 143 ? -26.146 -14.352 16.366 1.00 94.44 143 SER A O 1
ATOM 1045 N N . ALA A 1 144 ? -26.431 -12.128 16.362 1.00 92.88 144 ALA A N 1
ATOM 1046 C CA . ALA A 1 144 ? -26.563 -11.954 14.917 1.00 92.88 144 ALA A CA 1
ATOM 1047 C C . ALA A 1 144 ? -25.991 -10.591 14.523 1.00 92.88 144 ALA A C 1
ATOM 1049 O O . ALA A 1 144 ? -26.263 -9.609 15.209 1.00 92.88 144 ALA A O 1
ATOM 1050 N N . ALA A 1 145 ? -25.224 -10.537 13.435 1.00 90.38 145 ALA A N 1
ATOM 1051 C CA . ALA A 1 145 ? -24.589 -9.308 12.970 1.00 90.38 145 ALA A CA 1
ATOM 1052 C C . ALA A 1 145 ? -25.612 -8.270 12.473 1.00 90.38 145 ALA A C 1
ATOM 1054 O O . ALA A 1 145 ? -26.694 -8.628 12.005 1.00 90.38 145 ALA A O 1
ATOM 1055 N N . GLY A 1 146 ? -25.249 -6.991 12.550 1.00 91.06 146 GLY A N 1
ATOM 1056 C CA . GLY A 1 146 ? -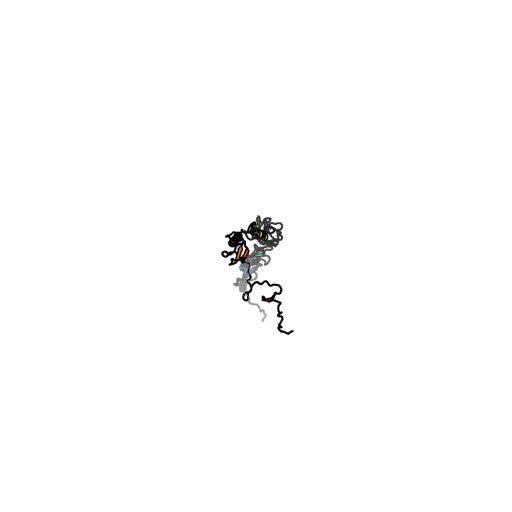26.051 -5.855 12.095 1.00 91.06 146 GLY A CA 1
ATOM 1057 C C . GLY A 1 146 ? -25.580 -4.570 12.768 1.00 91.06 146 GLY A C 1
ATOM 1058 O O . GLY A 1 146 ? -24.376 -4.364 12.890 1.00 91.06 146 GLY A O 1
ATOM 1059 N N . LYS A 1 147 ? -26.496 -3.710 13.217 1.00 91.75 147 LYS A N 1
ATOM 1060 C CA . LYS A 1 147 ? -26.172 -2.505 14.002 1.00 91.75 147 LYS A CA 1
ATOM 1061 C C . LYS A 1 147 ? -26.807 -2.548 15.385 1.00 91.75 147 LYS A C 1
ATOM 1063 O O . LYS A 1 147 ? -27.851 -3.168 15.569 1.00 91.75 147 LYS A O 1
ATOM 1068 N N . ILE A 1 148 ? -26.211 -1.858 16.351 1.00 94.69 148 ILE A N 1
ATOM 1069 C CA . ILE A 1 148 ? -26.804 -1.662 17.681 1.00 94.69 148 ILE A CA 1
ATOM 1070 C C . ILE A 1 148 ? -27.020 -0.177 17.961 1.00 94.69 148 ILE A C 1
ATOM 1072 O O . ILE A 1 148 ? -26.138 0.633 17.706 1.00 94.69 148 ILE A O 1
ATOM 1076 N N . GLY A 1 149 ? -28.191 0.189 18.483 1.00 94.38 149 GLY A N 1
ATOM 1077 C CA . GLY A 1 149 ? -28.585 1.587 18.662 1.00 94.38 149 GLY A CA 1
ATOM 1078 C C . GLY A 1 149 ? -29.297 2.177 17.443 1.00 94.38 149 GLY A C 1
ATOM 1079 O O . GLY A 1 149 ? -29.124 3.357 17.142 1.00 94.38 149 GLY A O 1
ATOM 1080 N N . GLY A 1 150 ? -30.076 1.372 16.718 1.00 94.00 150 GLY A N 1
ATOM 1081 C CA . GLY A 1 150 ? -30.833 1.833 15.552 1.00 94.00 150 GLY A CA 1
ATOM 1082 C C . GLY A 1 150 ? -29.977 2.047 14.294 1.00 94.00 150 GLY A C 1
ATOM 1083 O O . GLY A 1 150 ? -28.843 1.579 14.189 1.00 94.00 150 GLY A O 1
ATOM 1084 N N . ALA A 1 151 ? -30.519 2.773 13.307 1.00 88.81 151 ALA A N 1
ATOM 1085 C CA . ALA A 1 151 ? -29.862 3.007 12.010 1.00 88.81 151 ALA A CA 1
ATOM 1086 C C . ALA A 1 151 ? -28.530 3.782 12.119 1.00 88.81 151 ALA A C 1
ATOM 1088 O O . ALA A 1 151 ? -27.585 3.518 11.364 1.00 88.81 151 ALA A O 1
ATOM 1089 N N . SER A 1 152 ? -28.453 4.700 13.086 1.00 87.50 152 SER A N 1
ATOM 1090 C CA . SER A 1 152 ? -27.269 5.513 13.403 1.00 87.50 152 SER A CA 1
ATOM 1091 C C . SER A 1 152 ? -26.231 4.772 14.251 1.00 87.50 152 SER A C 1
ATOM 1093 O O . SER A 1 152 ? -25.182 5.328 14.556 1.00 87.50 152 SER A O 1
ATOM 1095 N N . GLY A 1 153 ? -26.529 3.536 14.650 1.00 90.50 153 GLY A N 1
ATOM 1096 C CA . GLY A 1 153 ? -25.670 2.717 15.486 1.00 90.50 153 GLY A CA 1
ATOM 1097 C C . GLY A 1 153 ? -24.406 2.200 14.792 1.00 90.50 153 GLY A C 1
ATOM 1098 O O . GLY A 1 153 ? -24.394 2.064 13.554 1.00 90.50 153 GLY A O 1
ATOM 1099 N N . PRO A 1 154 ? -23.354 1.878 15.571 1.00 90.12 154 PRO A N 1
ATOM 1100 C CA . PRO A 1 154 ? -22.183 1.168 15.073 1.00 90.12 154 PRO A CA 1
ATOM 1101 C C . PRO A 1 154 ? -22.550 -0.239 14.587 1.00 90.12 154 PRO A C 1
ATOM 1103 O O . PRO A 1 154 ? -23.487 -0.871 15.088 1.00 90.12 154 PRO A O 1
ATOM 1106 N N . SER A 1 155 ? -21.796 -0.722 13.600 1.00 90.00 155 SER A N 1
ATOM 1107 C CA . SER A 1 155 ? -21.895 -2.099 13.116 1.00 90.00 155 SER A CA 1
ATOM 1108 C C . SER A 1 155 ? -21.280 -3.066 14.123 1.00 90.00 155 SER A C 1
ATOM 1110 O O . SER A 1 155 ? -20.240 -2.771 14.709 1.00 90.00 155 SER A O 1
ATOM 1112 N N . VAL A 1 156 ? -21.918 -4.220 14.289 1.00 89.94 156 VAL A N 1
ATOM 1113 C CA . VAL A 1 156 ? -21.495 -5.287 15.198 1.00 89.94 156 VAL A CA 1
ATOM 1114 C C . VAL A 1 156 ? -21.595 -6.653 14.528 1.00 89.94 156 VAL A C 1
ATOM 1116 O O . VAL A 1 156 ? -22.502 -6.911 13.728 1.00 89.94 156 VAL A O 1
ATOM 1119 N N . ALA A 1 157 ? -20.669 -7.538 14.868 1.00 89.44 157 ALA A N 1
ATOM 1120 C CA . ALA A 1 157 ? -20.598 -8.919 14.429 1.00 89.44 157 ALA A CA 1
ATOM 1121 C C . ALA A 1 157 ? -21.087 -9.884 15.519 1.00 89.44 157 ALA A C 1
ATOM 1123 O O . ALA A 1 157 ? -21.247 -9.539 16.688 1.00 89.44 157 ALA A O 1
ATOM 1124 N N . VAL A 1 158 ? -21.350 -11.134 15.128 1.00 91.12 158 VAL A N 1
ATOM 1125 C CA . VAL A 1 158 ? -21.684 -12.195 16.087 1.00 91.12 158 VAL A CA 1
ATOM 1126 C C . VAL A 1 158 ? -20.496 -12.421 17.015 1.00 91.12 158 VAL A C 1
ATOM 1128 O O . VAL A 1 158 ? -19.416 -12.779 16.557 1.00 91.12 158 VAL A O 1
ATOM 1131 N N . GLY A 1 159 ? -20.722 -12.298 18.319 1.00 88.50 159 GLY A N 1
ATOM 1132 C CA . GLY A 1 159 ? -19.691 -12.474 19.336 1.00 88.50 159 GLY A CA 1
ATOM 1133 C C . GLY A 1 159 ? -19.270 -11.195 20.048 1.00 88.50 159 GLY A C 1
ATOM 1134 O O . GLY A 1 159 ? -18.738 -11.313 21.151 1.00 88.50 159 GLY A O 1
ATOM 1135 N N . ASP A 1 160 ? -19.568 -10.026 19.480 1.00 92.12 160 ASP A N 1
ATOM 1136 C CA . ASP A 1 160 ? -19.217 -8.728 20.060 1.00 92.12 160 ASP A CA 1
ATOM 1137 C C . ASP A 1 160 ? -19.895 -8.515 21.413 1.00 92.12 160 ASP A C 1
ATOM 1139 O O . ASP A 1 160 ? -20.976 -9.056 21.681 1.00 92.12 160 ASP A O 1
ATOM 1143 N N . LEU A 1 161 ? -19.265 -7.707 22.263 1.00 94.50 161 LEU A N 1
ATOM 1144 C CA . LEU A 1 161 ? -19.778 -7.367 23.583 1.00 94.50 161 LEU A CA 1
ATOM 1145 C C . LEU A 1 161 ? -20.309 -5.936 23.597 1.00 94.50 161 LEU A C 1
ATOM 1147 O O . LEU A 1 161 ? -19.655 -5.008 23.133 1.00 94.50 161 LEU A O 1
ATOM 1151 N N . ILE A 1 162 ? -21.490 -5.754 24.173 1.00 95.31 162 ILE A N 1
ATOM 1152 C CA . ILE A 1 162 ? -22.139 -4.455 24.347 1.00 95.31 162 ILE A CA 1
ATOM 1153 C C . ILE A 1 162 ? -22.304 -4.233 25.846 1.00 95.31 162 ILE A C 1
ATOM 1155 O O . ILE A 1 162 ? -22.973 -5.024 26.505 1.00 95.31 162 ILE A O 1
ATOM 1159 N N . ILE A 1 163 ? -21.690 -3.185 26.381 1.00 95.31 163 ILE A N 1
ATOM 1160 C CA . ILE A 1 163 ? -21.599 -2.936 27.821 1.00 95.31 163 ILE A CA 1
ATOM 1161 C C . ILE A 1 163 ? -22.182 -1.563 28.127 1.00 95.31 163 ILE A C 1
ATOM 1163 O O . ILE A 1 163 ? -21.772 -0.571 27.523 1.00 95.31 163 ILE A O 1
ATOM 1167 N N . CYS A 1 164 ? -23.121 -1.492 29.067 1.00 95.38 164 CYS A N 1
ATOM 1168 C CA . CYS A 1 164 ? -23.612 -0.217 29.573 1.00 95.38 164 CYS A CA 1
ATOM 1169 C C . CYS A 1 164 ? -22.647 0.340 30.627 1.00 95.38 164 CYS A C 1
ATOM 1171 O O . CYS A 1 164 ? -22.175 -0.387 31.499 1.00 95.38 164 CYS A O 1
ATOM 1173 N N . SER A 1 165 ? -22.342 1.632 30.557 1.00 93.75 165 SER A N 1
ATOM 1174 C CA . SER A 1 165 ? -21.411 2.317 31.463 1.00 93.75 165 SER A CA 1
ATOM 1175 C C . SER A 1 165 ? -22.108 3.244 32.460 1.00 93.75 165 SER A C 1
ATOM 1177 O O . SER A 1 165 ? -21.440 3.830 33.305 1.00 93.75 165 SER A O 1
ATOM 1179 N N . VAL A 1 166 ? -23.431 3.414 32.362 1.00 93.81 166 VAL A N 1
ATOM 1180 C CA . VAL A 1 166 ? -24.196 4.371 33.176 1.00 93.81 166 VAL A CA 1
ATOM 1181 C C . VAL A 1 166 ? -25.446 3.702 33.740 1.00 93.81 166 VAL A C 1
ATOM 1183 O O . VAL A 1 166 ? -26.212 3.086 33.002 1.00 93.81 166 VAL A O 1
ATOM 1186 N N . ASN A 1 167 ? -25.674 3.867 35.045 1.00 91.00 167 ASN A N 1
ATOM 1187 C CA . ASN A 1 167 ? -26.866 3.355 35.721 1.00 91.00 167 ASN A CA 1
ATOM 1188 C C . ASN A 1 167 ? -28.150 4.013 35.209 1.00 91.00 167 ASN A C 1
ATOM 1190 O O . ASN A 1 167 ? -28.162 5.198 34.870 1.00 91.00 167 ASN A O 1
ATOM 1194 N N . SER A 1 168 ? -29.244 3.251 35.210 1.00 92.00 168 SER A N 1
ATOM 1195 C CA . SER A 1 168 ? -30.575 3.703 34.796 1.00 92.00 168 SER A CA 1
ATOM 1196 C C . SER A 1 168 ? -30.619 4.276 33.375 1.00 92.00 168 SER A C 1
ATOM 1198 O O . SER A 1 168 ? -31.352 5.227 33.090 1.00 92.00 168 SER A O 1
ATOM 1200 N N . THR A 1 169 ? -29.847 3.692 32.458 1.00 95.12 169 THR A N 1
ATOM 1201 C CA . THR A 1 169 ? -29.892 4.056 31.041 1.00 95.12 169 THR A CA 1
ATOM 1202 C C . THR A 1 169 ? -31.196 3.552 30.427 1.00 95.12 169 THR A C 1
ATOM 1204 O O . THR A 1 169 ? -31.499 2.359 30.456 1.00 95.12 169 THR A O 1
ATOM 1207 N N . ALA A 1 170 ? -31.986 4.462 29.854 1.00 96.19 170 ALA A N 1
ATOM 1208 C CA . ALA A 1 170 ? -33.208 4.108 29.139 1.00 96.19 170 ALA A CA 1
ATOM 1209 C C . ALA A 1 170 ? -32.898 3.378 27.819 1.00 96.19 170 ALA A C 1
ATOM 1211 O O . ALA A 1 170 ? -31.834 3.558 27.227 1.00 96.19 170 ALA A O 1
ATOM 1212 N N . SER A 1 171 ? -33.857 2.594 27.316 1.00 95.75 171 SER A N 1
ATOM 1213 C CA . SER A 1 171 ? -33.757 2.057 25.956 1.00 95.75 171 SER A CA 1
ATOM 1214 C C . SER A 1 171 ? -33.801 3.198 24.935 1.00 95.75 171 SER A C 1
ATOM 1216 O O . SER A 1 171 ? -34.616 4.113 25.063 1.00 95.75 171 SER A O 1
ATOM 1218 N N . GLY A 1 172 ? -32.949 3.145 23.911 1.00 95.88 172 GLY A N 1
ATOM 1219 C CA . GLY A 1 172 ? -32.855 4.218 22.924 1.00 95.88 172 GLY A CA 1
ATOM 1220 C C . GLY A 1 172 ? -31.879 3.934 21.788 1.00 95.88 172 GLY A C 1
ATOM 1221 O O . GLY A 1 172 ? -31.179 2.918 21.774 1.00 95.88 172 GLY A O 1
ATOM 1222 N N . ASP A 1 173 ? -31.850 4.834 20.811 1.00 96.56 173 ASP A N 1
ATOM 1223 C CA . ASP A 1 173 ? -30.912 4.774 19.693 1.00 96.56 173 ASP A CA 1
ATOM 1224 C C . ASP A 1 173 ? -29.525 5.330 20.073 1.00 96.56 173 ASP A C 1
ATOM 1226 O O . ASP A 1 173 ? -29.303 5.875 21.157 1.00 96.56 173 ASP A O 1
ATOM 1230 N N . HIS A 1 174 ? -28.562 5.186 19.166 1.00 95.75 174 HIS A N 1
ATOM 1231 C CA . HIS A 1 174 ? -27.187 5.626 19.378 1.00 95.75 174 HIS A CA 1
ATOM 1232 C C . HIS A 1 174 ? -27.058 7.148 19.507 1.00 95.75 174 HIS A C 1
ATOM 1234 O O . HIS A 1 174 ? -26.183 7.620 20.226 1.00 95.75 174 HIS A O 1
ATOM 1240 N N . ALA A 1 175 ? -27.955 7.917 18.886 1.00 95.06 175 ALA A N 1
ATOM 1241 C CA . ALA A 1 175 ? -27.964 9.370 19.031 1.00 95.06 175 ALA A CA 1
ATOM 1242 C C . ALA A 1 175 ? -28.400 9.808 20.440 1.00 95.06 175 ALA A C 1
ATOM 1244 O O . ALA A 1 175 ? -27.877 10.788 20.963 1.00 95.06 175 ALA A O 1
ATOM 1245 N N . THR A 1 176 ? -29.338 9.080 21.054 1.00 95.19 176 THR A N 1
ATOM 1246 C CA . THR A 1 176 ? -29.941 9.450 22.341 1.00 95.19 176 THR A CA 1
ATOM 1247 C C . THR A 1 176 ? -29.170 8.889 23.528 1.00 95.19 176 THR A C 1
ATOM 1249 O O . THR A 1 176 ? -28.926 9.605 24.495 1.00 95.19 176 THR A O 1
ATOM 1252 N N . VAL A 1 177 ? -28.802 7.605 23.477 1.00 96.12 177 VAL A N 1
ATOM 1253 C CA . VAL A 1 177 ? -28.182 6.908 24.618 1.00 96.12 177 VAL A CA 1
ATOM 1254 C C . VAL A 1 177 ? -26.823 6.306 24.291 1.00 96.12 177 VAL A C 1
ATOM 1256 O O . VAL A 1 177 ? -26.185 5.771 25.187 1.00 96.12 177 VAL A O 1
ATOM 1259 N N . GLY A 1 178 ? -26.338 6.405 23.049 1.00 93.69 178 GLY A N 1
ATOM 1260 C CA . GLY A 1 178 ? -25.103 5.742 22.610 1.00 93.69 178 GLY A CA 1
ATOM 1261 C C . GLY A 1 178 ? -23.853 6.120 23.407 1.00 93.69 178 GLY A C 1
ATOM 1262 O O . GLY A 1 178 ? -22.978 5.279 23.571 1.00 93.69 178 GLY A O 1
ATOM 1263 N N . ALA A 1 179 ? -23.795 7.328 23.978 1.00 95.56 179 ALA A N 1
ATOM 1264 C CA . ALA A 1 179 ? -22.697 7.757 24.851 1.00 95.56 179 ALA A CA 1
ATOM 1265 C C . ALA A 1 179 ? -22.596 6.949 26.162 1.00 95.56 179 ALA A C 1
ATOM 1267 O O . ALA A 1 179 ? -21.533 6.912 26.777 1.00 95.56 179 ALA A O 1
ATOM 1268 N N . ASN A 1 180 ? -23.680 6.283 26.572 1.00 96.06 180 ASN A N 1
ATOM 1269 C CA . ASN A 1 180 ? -23.722 5.440 27.767 1.00 96.06 180 ASN A CA 1
ATOM 1270 C C . ASN A 1 180 ? -23.263 4.001 27.491 1.00 96.06 180 ASN A C 1
ATOM 1272 O O . ASN A 1 180 ? -23.258 3.186 28.412 1.00 96.06 180 ASN A O 1
ATOM 1276 N N . TRP A 1 181 ? -22.933 3.662 26.242 1.00 95.56 181 TRP A N 1
ATOM 1277 C CA . TRP A 1 181 ? -22.636 2.296 25.825 1.00 95.56 181 TRP A CA 1
ATOM 1278 C C . TRP A 1 181 ? -21.242 2.182 25.230 1.00 95.56 181 TRP A C 1
ATOM 1280 O O . TRP A 1 181 ? -20.838 2.960 24.369 1.00 95.56 181 TRP A O 1
ATOM 1290 N N . SER A 1 182 ? -20.534 1.138 25.641 1.00 93.69 182 SER A N 1
ATOM 1291 C CA . SER A 1 182 ? -19.280 0.720 25.037 1.00 93.69 182 SER A CA 1
ATOM 1292 C C . SER A 1 182 ? -19.511 -0.560 24.246 1.00 93.69 182 SER A C 1
ATOM 1294 O O . SER A 1 182 ? -20.092 -1.518 24.757 1.00 93.69 182 SER A O 1
ATOM 1296 N N . VAL A 1 183 ? -19.071 -0.587 22.991 1.00 91.62 183 VAL A N 1
ATOM 1297 C CA . VAL A 1 183 ? -19.150 -1.784 22.151 1.00 91.62 183 VAL A CA 1
ATOM 1298 C C . VAL A 1 183 ? -17.736 -2.306 21.938 1.00 91.62 183 VAL A C 1
ATOM 1300 O O . VAL A 1 183 ? -16.927 -1.690 21.247 1.00 91.62 183 VAL A O 1
ATOM 1303 N N . ILE A 1 184 ? -17.425 -3.428 22.579 1.00 88.06 184 ILE A N 1
ATOM 1304 C CA . ILE A 1 184 ? -16.110 -4.063 22.547 1.00 88.06 184 ILE A CA 1
ATOM 1305 C C . ILE A 1 184 ? -16.130 -5.155 21.491 1.00 88.06 184 ILE A C 1
ATOM 1307 O O . ILE A 1 184 ? -16.979 -6.047 21.509 1.00 88.06 184 ILE A O 1
ATOM 1311 N N . GLY A 1 185 ? -15.169 -5.088 20.577 1.00 76.50 185 GLY A N 1
ATOM 1312 C CA . GLY A 1 185 ? -15.177 -5.947 19.402 1.00 76.50 185 GLY A CA 1
ATOM 1313 C C . GLY A 1 185 ? -16.073 -5.423 18.289 1.00 76.50 185 GLY A C 1
ATOM 1314 O O . GLY A 1 185 ? -16.240 -6.151 17.327 1.00 76.50 185 GLY A O 1
ATOM 1315 N N . ALA A 1 186 ? -16.555 -4.167 18.363 1.00 60.03 186 ALA A N 1
ATOM 1316 C CA . ALA A 1 186 ? -17.048 -3.417 17.202 1.00 60.03 186 ALA A CA 1
ATOM 1317 C C . ALA A 1 186 ? -15.900 -3.183 16.208 1.00 60.03 186 ALA A C 1
ATOM 1319 O O . ALA A 1 186 ? -15.472 -2.060 15.949 1.00 60.03 186 ALA A O 1
ATOM 1320 N N . THR A 1 187 ? -15.324 -4.263 15.702 1.00 56.41 187 THR A N 1
ATOM 1321 C CA . THR A 1 187 ? -14.409 -4.216 14.596 1.00 56.41 187 THR A CA 1
ATOM 1322 C C . THR A 1 187 ? -15.283 -4.197 13.356 1.00 56.41 187 THR A C 1
ATOM 1324 O O . THR A 1 187 ? -15.981 -5.146 13.008 1.00 56.41 187 THR A O 1
ATOM 1327 N N . THR A 1 188 ? -15.151 -3.128 12.591 1.00 58.56 188 THR A N 1
ATOM 1328 C CA . THR A 1 188 ? -15.302 -3.203 11.137 1.00 58.56 188 THR A CA 1
ATOM 1329 C C . THR A 1 188 ? -14.231 -4.107 10.489 1.00 58.56 188 THR A C 1
ATOM 1331 O O . THR A 1 188 ? -14.060 -4.077 9.279 1.00 58.56 188 THR A O 1
ATOM 1334 N N . GLU A 1 189 ? -13.503 -4.932 11.254 1.00 48.50 189 GLU A N 1
ATOM 1335 C CA . GLU A 1 189 ? -12.214 -5.505 10.870 1.00 48.50 189 GLU A CA 1
ATOM 1336 C C . GLU A 1 189 ? -12.091 -6.980 11.271 1.00 48.50 189 GLU A C 1
ATOM 1338 O O . GLU A 1 189 ? -11.617 -7.363 12.339 1.00 48.50 189 GLU A O 1
ATOM 1343 N N . GLY A 1 190 ? -12.538 -7.808 10.335 1.00 47.66 190 GLY A N 1
ATOM 1344 C CA . GLY A 1 190 ? -11.953 -9.102 9.969 1.00 47.66 190 GLY A CA 1
ATOM 1345 C C . GLY A 1 190 ? -11.922 -9.275 8.442 1.00 47.66 190 GLY A C 1
ATOM 1346 O O . GLY A 1 190 ? -11.684 -10.362 7.926 1.00 47.66 190 GLY A O 1
ATOM 1347 N N . VAL A 1 191 ? -12.202 -8.195 7.710 1.00 52.47 191 VAL A N 1
ATOM 1348 C CA . VAL A 1 191 ? -12.268 -8.116 6.255 1.00 52.47 191 VAL A CA 1
ATOM 1349 C C . VAL A 1 191 ? -11.360 -6.958 5.884 1.00 52.47 191 VAL A C 1
ATOM 1351 O O . VAL A 1 191 ? -11.409 -5.917 6.533 1.00 52.47 191 VAL A O 1
ATOM 1354 N N . VAL A 1 192 ? -10.522 -7.127 4.866 1.00 56.66 192 VAL A N 1
ATOM 1355 C CA . VAL A 1 192 ? -9.875 -5.989 4.211 1.00 56.66 192 VAL A CA 1
ATOM 1356 C C . VAL A 1 192 ? -10.995 -5.037 3.789 1.00 56.66 192 VAL A C 1
ATOM 1358 O O . VAL A 1 192 ? -11.707 -5.322 2.827 1.00 56.66 192 VAL A O 1
ATOM 1361 N N . VAL A 1 193 ? -11.200 -3.943 4.527 1.00 61.69 193 VAL A N 1
ATOM 1362 C CA . VAL A 1 193 ? -12.098 -2.866 4.106 1.00 61.69 193 VAL A CA 1
ATOM 1363 C C . VAL A 1 193 ? -11.343 -2.115 3.019 1.00 61.69 193 VAL A C 1
ATOM 1365 O O . VAL A 1 193 ? -10.659 -1.131 3.278 1.00 61.69 193 VAL A O 1
ATOM 1368 N N . GLY A 1 194 ? -11.387 -2.672 1.808 1.00 58.44 194 GLY A N 1
ATOM 1369 C CA . GLY A 1 194 ? -11.190 -1.889 0.598 1.00 58.44 194 GLY A CA 1
ATOM 1370 C C . GLY A 1 194 ? -12.303 -0.840 0.493 1.00 58.44 194 GLY A C 1
ATOM 1371 O O . GLY A 1 194 ? -13.300 -0.921 1.223 1.00 58.44 194 GLY A O 1
ATOM 1372 N N . PRO A 1 195 ? -12.201 0.129 -0.424 1.00 55.06 195 PRO A N 1
ATOM 1373 C CA . PRO A 1 195 ? -13.285 1.081 -0.615 1.00 55.06 195 PRO A CA 1
ATOM 1374 C C . PRO A 1 195 ? -14.568 0.323 -0.982 1.00 55.06 195 PRO A C 1
ATOM 1376 O O . PRO A 1 195 ? -14.524 -0.720 -1.639 1.00 55.06 195 PRO A O 1
ATOM 1379 N N . THR A 1 196 ? -15.725 0.891 -0.631 1.00 51.94 196 THR A N 1
ATOM 1380 C CA . THR A 1 196 ? -17.076 0.399 -0.977 1.00 51.94 196 THR A CA 1
ATOM 1381 C C . THR A 1 196 ? -17.258 0.133 -2.483 1.00 51.94 196 THR A C 1
ATOM 1383 O O . THR A 1 196 ? -18.192 -0.552 -2.892 1.00 51.94 196 THR A O 1
ATOM 1386 N N . SER A 1 197 ? -16.347 0.645 -3.312 1.00 54.09 197 SER A N 1
ATOM 1387 C CA . SER A 1 197 ? -16.157 0.268 -4.706 1.00 54.09 197 SER A CA 1
ATOM 1388 C C . SER A 1 197 ? -14.675 0.395 -5.081 1.00 54.09 197 SER A C 1
ATOM 1390 O O . SER A 1 197 ? -14.230 1.467 -5.487 1.00 54.09 197 SER A O 1
ATOM 1392 N N . SER A 1 198 ? -13.885 -0.670 -4.947 1.00 55.69 198 SER A N 1
ATOM 1393 C CA . SER A 1 198 ? -12.632 -0.749 -5.707 1.00 55.69 198 SER A CA 1
ATOM 1394 C C . SER A 1 198 ? -13.021 -1.214 -7.104 1.00 55.69 198 SER A C 1
ATOM 1396 O O . SER A 1 198 ? -13.676 -2.251 -7.245 1.00 55.69 198 SER A O 1
ATOM 1398 N N . VAL A 1 199 ? -12.731 -0.419 -8.134 1.00 61.31 199 VAL A N 1
ATOM 1399 C CA . VAL A 1 199 ? -12.964 -0.858 -9.516 1.00 61.31 199 VAL A CA 1
ATOM 1400 C C . VAL A 1 199 ? -12.041 -2.040 -9.823 1.00 61.31 199 VAL A C 1
ATOM 1402 O O . VAL A 1 199 ? -10.861 -2.037 -9.476 1.00 61.31 199 VAL A O 1
ATOM 1405 N N . ASN A 1 200 ? -12.602 -3.087 -10.436 1.00 67.62 200 ASN A N 1
ATOM 1406 C CA . ASN A 1 200 ? -11.887 -4.325 -10.739 1.00 67.62 200 ASN A CA 1
ATOM 1407 C C . ASN A 1 200 ? -10.623 -4.035 -11.563 1.00 67.62 200 ASN A C 1
ATOM 1409 O O . ASN A 1 200 ? -10.726 -3.530 -12.679 1.00 67.62 200 ASN A O 1
ATOM 1413 N N . GLY A 1 201 ? -9.460 -4.396 -11.023 1.00 73.12 201 GLY A N 1
ATOM 1414 C CA . GLY A 1 201 ? -8.177 -4.293 -11.712 1.00 73.12 201 GLY A CA 1
ATOM 1415 C C . GLY A 1 201 ? -7.221 -3.250 -11.148 1.00 73.12 201 GLY A C 1
ATOM 1416 O O . GLY A 1 201 ? -6.048 -3.347 -11.473 1.00 73.12 201 GLY A O 1
ATOM 1417 N N . ASN A 1 202 ? -7.644 -2.321 -10.286 1.00 85.62 202 ASN A N 1
ATOM 1418 C CA . ASN A 1 202 ? -6.730 -1.340 -9.690 1.00 85.62 202 ASN A CA 1
ATOM 1419 C C . ASN A 1 202 ? -5.900 -1.905 -8.526 1.00 85.62 202 ASN A C 1
ATOM 1421 O O . ASN A 1 202 ? -6.288 -2.879 -7.876 1.00 85.62 202 ASN A O 1
ATOM 1425 N N . LEU A 1 203 ? -4.746 -1.286 -8.246 1.00 83.31 203 LEU A N 1
ATOM 1426 C CA . LEU A 1 203 ? -3.929 -1.629 -7.079 1.00 83.31 203 LEU A CA 1
ATOM 1427 C C . LEU A 1 203 ? -4.526 -1.047 -5.787 1.00 83.31 203 LEU A C 1
ATOM 1429 O O . LEU A 1 203 ? -5.086 0.049 -5.784 1.00 83.31 203 LEU A O 1
ATOM 1433 N N . ALA A 1 204 ? -4.356 -1.758 -4.674 1.00 84.06 204 ALA A N 1
ATOM 1434 C CA . ALA A 1 204 ? -4.744 -1.288 -3.345 1.00 84.06 204 ALA A CA 1
ATOM 1435 C C . ALA A 1 204 ? -3.729 -0.271 -2.780 1.00 84.06 204 ALA A C 1
ATOM 1437 O O . ALA A 1 204 ? -2.520 -0.470 -2.907 1.00 84.06 204 ALA A O 1
ATOM 1438 N N . SER A 1 205 ? -4.202 0.782 -2.105 1.00 82.62 205 SER A N 1
ATOM 1439 C CA . SER A 1 205 ? -3.367 1.770 -1.391 1.00 82.62 205 SER A CA 1
ATOM 1440 C C . SER A 1 205 ? -3.926 2.103 -0.006 1.00 82.62 205 SER A C 1
ATOM 1442 O O . SER A 1 205 ? -5.103 1.887 0.235 1.00 82.62 205 SER A O 1
ATOM 1444 N N . PHE A 1 206 ? -3.134 2.674 0.903 1.00 83.12 206 PHE A N 1
ATOM 1445 C CA . PHE A 1 206 ? -3.662 3.212 2.167 1.00 83.12 206 PHE A CA 1
ATOM 1446 C C . PHE A 1 206 ? -4.291 4.597 1.969 1.00 83.12 206 PHE A C 1
ATOM 1448 O O . PHE A 1 206 ? -3.855 5.352 1.095 1.00 83.12 206 PHE A O 1
ATOM 1455 N N . ASP A 1 207 ? -5.298 4.951 2.772 1.00 76.31 207 ASP A N 1
ATOM 1456 C CA . ASP A 1 207 ? -5.854 6.306 2.753 1.00 76.31 207 ASP A CA 1
ATOM 1457 C C . ASP A 1 207 ? -4.797 7.351 3.166 1.00 76.31 207 ASP A C 1
ATOM 1459 O O . ASP A 1 207 ? -3.992 7.135 4.071 1.00 76.31 207 ASP A O 1
ATOM 1463 N N . GLY A 1 208 ? -4.788 8.503 2.492 1.00 77.62 208 GLY A N 1
ATOM 1464 C CA . GLY A 1 208 ? -3.764 9.533 2.702 1.00 77.62 208 GLY A CA 1
ATOM 1465 C C . GLY A 1 208 ? -3.980 10.443 3.918 1.00 77.62 208 GLY A C 1
ATOM 1466 O O . GLY A 1 208 ? -3.166 11.333 4.142 1.00 77.62 208 GLY A O 1
ATOM 1467 N N . THR A 1 209 ? -5.076 10.282 4.670 1.00 76.25 209 THR A N 1
ATOM 1468 C CA . THR A 1 209 ? -5.415 11.164 5.808 1.00 76.25 209 THR A CA 1
ATOM 1469 C C . THR A 1 209 ? -5.055 10.528 7.150 1.00 76.25 209 THR A C 1
ATOM 1471 O O . THR A 1 209 ? -4.521 11.196 8.029 1.00 76.25 209 THR A O 1
ATOM 1474 N N . SER A 1 210 ? -5.339 9.239 7.304 1.00 70.81 210 SER A N 1
ATOM 1475 C CA . SER A 1 210 ? -5.185 8.456 8.528 1.00 70.81 210 SER A CA 1
ATOM 1476 C C . SER A 1 210 ? -4.316 7.208 8.348 1.00 70.81 210 SER A C 1
ATOM 1478 O O . SER A 1 210 ? -3.803 6.690 9.337 1.00 70.81 210 SER A O 1
ATOM 1480 N N . GLY A 1 211 ? -4.130 6.726 7.111 1.00 71.38 211 GLY A N 1
ATOM 1481 C CA . GLY A 1 211 ? -3.399 5.489 6.816 1.00 71.38 211 GLY A CA 1
ATOM 1482 C C . GLY A 1 211 ? -4.081 4.218 7.337 1.00 71.38 211 GLY A C 1
ATOM 1483 O O . GLY A 1 211 ? -3.461 3.158 7.320 1.00 71.38 211 GLY A O 1
ATOM 1484 N N . GLY A 1 212 ? -5.320 4.323 7.829 1.00 70.25 212 GLY A N 1
ATOM 1485 C CA . GLY A 1 212 ? -6.032 3.250 8.521 1.00 70.25 212 GLY A CA 1
ATOM 1486 C C . GLY A 1 212 ? -6.891 2.374 7.609 1.00 70.25 212 GLY A C 1
ATOM 1487 O O . GLY A 1 212 ? -7.121 1.216 7.936 1.00 70.25 212 GLY A O 1
ATOM 1488 N N . ALA A 1 213 ? -7.336 2.885 6.458 1.00 75.44 213 ALA A N 1
ATOM 1489 C CA . ALA A 1 213 ? -8.166 2.151 5.502 1.00 75.44 213 ALA A CA 1
ATOM 1490 C C . ALA A 1 213 ? -7.404 1.787 4.217 1.00 75.44 213 ALA A C 1
ATOM 1492 O O . ALA A 1 213 ? -6.539 2.540 3.763 1.00 75.44 213 ALA A O 1
ATOM 1493 N N . ILE A 1 214 ? -7.776 0.663 3.589 1.00 78.94 214 ILE A N 1
ATOM 1494 C CA . ILE A 1 214 ? -7.360 0.332 2.221 1.00 78.94 214 ILE A CA 1
ATOM 1495 C C . ILE A 1 214 ? -8.337 0.997 1.244 1.00 78.94 214 ILE A C 1
ATOM 1497 O O . ILE A 1 214 ? -9.550 0.871 1.359 1.00 78.94 214 ILE A O 1
ATOM 1501 N N . GLN A 1 215 ? -7.804 1.712 0.267 1.00 79.12 215 GLN A N 1
ATOM 1502 C CA . GLN A 1 215 ? -8.517 2.469 -0.751 1.00 79.12 215 GLN A CA 1
ATOM 1503 C C . GLN A 1 215 ? -8.089 2.008 -2.148 1.00 79.12 215 GLN A C 1
ATOM 1505 O O . GLN A 1 215 ? -7.099 1.292 -2.320 1.00 79.12 215 GLN A O 1
ATOM 1510 N N . ASP A 1 216 ? -8.855 2.423 -3.151 1.00 83.12 216 ASP A N 1
ATOM 1511 C CA . ASP A 1 216 ? -8.464 2.295 -4.547 1.00 83.12 216 ASP A CA 1
ATOM 1512 C C . ASP A 1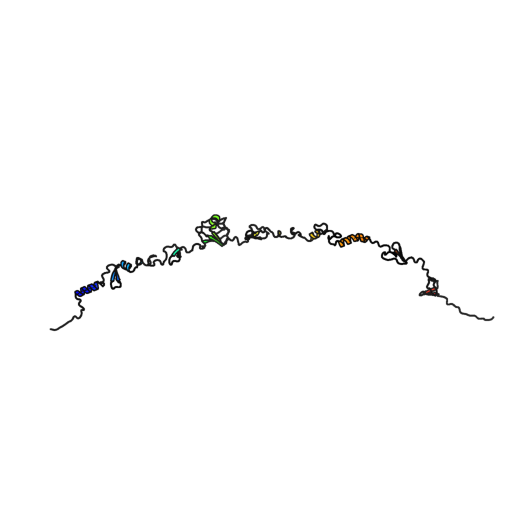 216 ? -7.352 3.310 -4.806 1.00 83.12 216 ASP A C 1
ATOM 1514 O O . ASP A 1 216 ? -7.523 4.501 -4.538 1.00 83.12 216 ASP A O 1
ATOM 1518 N N . SER A 1 217 ? -6.215 2.839 -5.314 1.00 85.12 217 SER A N 1
ATOM 1519 C CA . SER A 1 217 ? -5.106 3.721 -5.674 1.00 85.12 217 SER A CA 1
ATOM 1520 C C . SER A 1 217 ? -5.454 4.666 -6.825 1.00 85.12 217 SER A C 1
ATOM 1522 O O . SER A 1 217 ? -4.757 5.660 -7.022 1.00 85.12 217 SER A O 1
ATOM 1524 N N . GLY A 1 218 ? -6.501 4.352 -7.597 1.00 86.50 218 GLY A N 1
ATOM 1525 C CA . GLY A 1 218 ? -6.802 5.019 -8.859 1.00 86.50 218 GLY A CA 1
ATOM 1526 C C . GLY A 1 218 ? -5.816 4.660 -9.973 1.00 86.50 218 GLY A C 1
ATOM 1527 O O . GLY A 1 218 ? -5.899 5.256 -11.042 1.00 86.50 218 GLY A O 1
ATOM 1528 N N . TYR A 1 219 ? -4.906 3.708 -9.723 1.00 85.94 219 TYR A N 1
ATOM 1529 C CA . TYR A 1 219 ? -3.921 3.217 -10.678 1.00 85.94 219 TYR A CA 1
ATOM 1530 C C . TYR A 1 219 ? -4.135 1.723 -10.943 1.00 85.94 219 TYR A C 1
ATOM 1532 O O . TYR A 1 219 ? -3.912 0.860 -10.085 1.00 85.94 219 TYR A O 1
ATOM 1540 N N . ALA A 1 220 ? -4.541 1.409 -12.164 1.00 85.81 220 ALA A N 1
ATOM 1541 C CA . ALA A 1 220 ? -4.501 0.071 -12.718 1.00 85.81 220 ALA A CA 1
ATOM 1542 C C . ALA A 1 220 ? -3.053 -0.353 -13.018 1.00 85.81 220 ALA A C 1
ATOM 1544 O O . ALA A 1 220 ? -2.196 0.491 -13.283 1.00 85.81 220 ALA A O 1
ATOM 1545 N N . PRO A 1 221 ? -2.764 -1.665 -13.094 1.00 80.94 221 PRO A N 1
ATOM 1546 C CA . PRO A 1 221 ? -1.550 -2.200 -13.700 1.00 80.94 221 PRO A CA 1
ATOM 1547 C C . PRO A 1 221 ? -1.226 -1.584 -15.071 1.00 80.94 221 PRO A C 1
ATOM 1549 O O . PRO A 1 221 ? -0.057 -1.488 -15.422 1.00 80.94 221 PRO A O 1
ATOM 1552 N N . SER A 1 222 ? -2.239 -1.139 -15.823 1.00 76.00 222 SER A N 1
ATOM 1553 C CA . SER A 1 222 ? -2.092 -0.453 -17.114 1.00 76.00 222 SER A CA 1
ATOM 1554 C C . SER A 1 222 ? -1.718 1.030 -17.023 1.00 76.00 222 SER A C 1
ATOM 1556 O O . SER A 1 222 ? -1.333 1.606 -18.034 1.00 76.00 222 SER A O 1
ATOM 1558 N N . ASP A 1 223 ? -1.847 1.661 -15.853 1.00 78.44 223 ASP A N 1
ATOM 1559 C CA . ASP A 1 223 ? -1.400 3.044 -15.632 1.00 78.44 223 ASP A CA 1
ATOM 1560 C C . ASP A 1 223 ? 0.103 3.117 -15.330 1.00 78.44 223 ASP A C 1
ATOM 1562 O O . ASP A 1 223 ? 0.737 4.173 -15.465 1.00 78.44 223 ASP A O 1
ATOM 1566 N N . PHE A 1 224 ? 0.702 1.981 -14.967 1.00 77.12 224 PHE A N 1
ATOM 1567 C CA . PHE A 1 224 ? 2.140 1.782 -15.076 1.00 77.12 224 PHE A CA 1
ATOM 1568 C C . PHE A 1 224 ? 2.484 1.615 -16.549 1.00 77.12 224 PHE A C 1
ATOM 1570 O O . PHE A 1 224 ? 1.701 1.052 -17.309 1.00 77.12 224 PHE A O 1
ATOM 1577 N N . CYS A 1 225 ? 3.644 2.121 -16.962 1.00 70.94 225 CYS A N 1
ATOM 1578 C CA . CYS A 1 225 ? 4.065 2.026 -18.350 1.00 70.94 225 CYS A CA 1
ATOM 1579 C C . CYS A 1 225 ? 4.183 0.560 -18.787 1.00 70.94 225 CYS A C 1
ATOM 1581 O O . CYS A 1 225 ? 5.161 -0.127 -18.493 1.00 70.94 225 CYS A O 1
ATOM 1583 N N . ALA A 1 226 ? 3.148 0.082 -19.469 1.00 63.78 226 ALA A N 1
ATOM 1584 C CA . ALA A 1 226 ? 3.089 -1.237 -20.056 1.00 63.78 226 ALA A CA 1
ATOM 1585 C C . ALA A 1 226 ? 3.389 -1.108 -21.550 1.00 63.78 226 ALA A C 1
ATOM 1587 O O . ALA A 1 226 ? 2.661 -0.435 -22.277 1.00 63.78 226 ALA A O 1
ATOM 1588 N N . ASP A 1 227 ? 4.456 -1.778 -21.982 1.00 65.00 227 ASP A N 1
ATOM 1589 C CA . ASP A 1 227 ? 4.837 -1.929 -23.388 1.00 65.00 227 ASP A CA 1
ATOM 1590 C C . ASP A 1 227 ? 4.971 -0.580 -24.130 1.00 65.00 227 ASP A C 1
ATOM 1592 O O . ASP A 1 227 ? 5.765 0.272 -23.717 1.00 65.00 227 ASP A O 1
ATOM 1596 N N . ASP A 1 228 ? 4.188 -0.368 -25.192 1.00 57.59 228 ASP A N 1
ATOM 1597 C CA . ASP A 1 228 ? 4.225 0.796 -26.077 1.00 57.59 228 ASP A CA 1
ATOM 1598 C C . ASP A 1 228 ? 3.604 2.092 -25.470 1.00 57.59 228 ASP A C 1
ATOM 1600 O O . ASP A 1 228 ? 2.911 2.861 -26.144 1.00 57.59 228 ASP A O 1
ATOM 1604 N N . ASP A 1 229 ? 3.846 2.371 -24.183 1.00 68.75 229 ASP A N 1
ATOM 1605 C CA . ASP A 1 229 ? 3.385 3.589 -23.493 1.00 68.75 229 ASP A CA 1
ATOM 1606 C C . ASP A 1 229 ? 4.088 4.841 -24.045 1.00 68.75 229 ASP A C 1
ATOM 1608 O O . ASP A 1 229 ? 5.294 5.001 -23.902 1.00 68.75 229 ASP A O 1
ATOM 1612 N N . SER A 1 230 ? 3.323 5.786 -24.601 1.00 64.50 230 SER A N 1
ATOM 1613 C CA . SER A 1 230 ? 3.833 7.034 -25.198 1.00 64.50 230 SER A CA 1
ATOM 1614 C C . SER A 1 230 ? 4.607 7.969 -24.251 1.00 64.50 230 SER A C 1
ATOM 1616 O O . SER A 1 230 ? 5.345 8.838 -24.725 1.00 64.50 230 SER A O 1
ATOM 1618 N N . ARG A 1 231 ? 4.472 7.810 -22.924 1.00 67.25 231 ARG A N 1
ATOM 1619 C CA . ARG A 1 231 ? 5.273 8.529 -21.911 1.00 67.25 231 ARG A CA 1
ATOM 1620 C C . ARG A 1 231 ? 6.697 7.989 -21.826 1.00 67.25 231 ARG A C 1
ATOM 1622 O O . ARG A 1 231 ? 7.613 8.731 -21.476 1.00 67.25 231 ARG A O 1
ATOM 1629 N N . LEU A 1 232 ? 6.892 6.716 -22.162 1.00 68.81 232 LEU A N 1
ATOM 1630 C CA . LEU A 1 232 ? 8.191 6.186 -22.539 1.00 68.81 232 LEU A CA 1
ATOM 1631 C C . LEU A 1 232 ? 8.320 6.482 -24.029 1.00 68.81 232 LEU A C 1
ATOM 1633 O O . LEU A 1 232 ? 7.766 5.781 -24.864 1.00 68.81 232 LEU A O 1
ATOM 1637 N N . SER A 1 233 ? 9.010 7.556 -24.388 1.00 56.88 233 SER A N 1
ATOM 1638 C CA . SER A 1 233 ? 9.131 8.091 -25.756 1.00 56.88 233 SER A CA 1
ATOM 1639 C C . SER A 1 233 ? 9.767 7.143 -26.801 1.00 56.88 233 SER A C 1
ATOM 1641 O O . SER A 1 233 ? 10.287 7.574 -27.827 1.00 56.88 233 SER A O 1
ATOM 1643 N N . ASN A 1 234 ? 9.772 5.840 -26.542 1.00 60.19 234 ASN A N 1
ATOM 1644 C CA . ASN A 1 234 ? 10.403 4.768 -27.278 1.00 60.19 234 ASN A CA 1
ATOM 1645 C C . ASN A 1 234 ? 9.771 3.392 -26.981 1.00 60.19 234 ASN A C 1
ATOM 1647 O O . ASN A 1 234 ? 10.493 2.393 -26.923 1.00 60.19 234 ASN A O 1
ATOM 1651 N N . ALA A 1 235 ? 8.443 3.354 -26.858 1.00 53.59 235 ALA A N 1
ATOM 1652 C CA . ALA A 1 235 ? 7.560 2.276 -27.313 1.00 53.59 235 ALA A CA 1
ATOM 1653 C C . ALA A 1 235 ? 8.022 1.683 -28.669 1.00 53.59 235 ALA A C 1
ATOM 1655 O O . ALA A 1 235 ? 7.564 2.063 -29.749 1.00 53.59 235 ALA A O 1
ATOM 1656 N N . ARG A 1 236 ? 9.102 0.897 -28.644 1.00 58.41 236 ARG A N 1
ATOM 1657 C CA . ARG A 1 236 ? 9.845 0.440 -29.817 1.00 58.41 236 ARG A CA 1
ATOM 1658 C C . ARG A 1 236 ? 9.445 -0.995 -30.069 1.00 58.41 236 ARG A C 1
ATOM 1660 O O . ARG A 1 236 ? 10.119 -1.912 -29.609 1.00 58.41 236 ARG A O 1
ATOM 1667 N N . THR A 1 237 ? 8.489 -1.184 -30.966 1.00 55.91 237 THR A N 1
ATOM 1668 C CA . THR A 1 237 ? 8.627 -2.279 -31.924 1.00 55.91 237 THR A CA 1
ATOM 1669 C C . THR A 1 237 ? 9.919 -2.014 -32.723 1.00 55.91 237 THR A C 1
ATOM 1671 O O . THR A 1 237 ? 9.988 -1.034 -33.474 1.00 55.91 237 THR A O 1
ATOM 1674 N N . PRO A 1 238 ? 10.998 -2.811 -32.566 1.00 61.12 238 PRO A N 1
ATOM 1675 C CA . PRO A 1 238 ? 12.313 -2.472 -33.135 1.00 61.12 238 PRO A CA 1
ATOM 1676 C C . PRO A 1 238 ? 12.284 -2.294 -34.662 1.00 61.12 238 PRO A C 1
ATOM 1678 O O . PRO A 1 238 ? 13.069 -1.539 -35.233 1.00 61.12 238 PRO A O 1
ATOM 1681 N N . THR A 1 239 ? 11.325 -2.945 -35.320 1.00 57.97 239 THR A N 1
ATOM 1682 C CA . THR A 1 239 ? 11.083 -2.888 -36.764 1.00 57.97 239 THR A CA 1
ATOM 1683 C C . THR A 1 239 ? 10.570 -1.520 -37.241 1.00 57.97 239 THR A C 1
ATOM 1685 O O . THR A 1 239 ? 10.916 -1.093 -38.342 1.00 57.97 239 THR A O 1
ATOM 1688 N N . SER A 1 240 ? 9.794 -0.800 -36.419 1.00 61.88 240 SER A N 1
ATOM 1689 C CA . SER A 1 240 ? 9.297 0.551 -36.739 1.00 61.88 240 SER A CA 1
ATOM 1690 C C . SER A 1 240 ? 10.417 1.599 -36.640 1.00 61.88 240 SER A C 1
ATOM 1692 O O . SER A 1 240 ? 10.540 2.478 -37.491 1.00 61.88 240 SER A O 1
ATOM 1694 N N . HIS A 1 241 ? 11.332 1.426 -35.680 1.00 67.25 241 HIS A N 1
ATOM 1695 C CA . HIS A 1 241 ? 12.499 2.296 -35.494 1.00 67.25 241 HIS A CA 1
ATOM 1696 C C . HIS A 1 241 ? 13.548 2.158 -36.612 1.00 67.25 241 HIS A C 1
ATOM 1698 O O . HIS A 1 241 ? 14.162 3.133 -37.028 1.00 67.25 241 HIS A O 1
ATOM 1704 N N . ALA A 1 242 ? 13.739 0.965 -37.185 1.00 71.50 242 ALA A N 1
ATOM 1705 C CA . ALA A 1 242 ? 14.610 0.826 -38.360 1.00 71.50 242 ALA A CA 1
ATOM 1706 C C . ALA A 1 242 ? 14.123 1.690 -39.543 1.00 71.50 242 ALA A C 1
ATOM 1708 O O . ALA A 1 242 ? 14.930 2.236 -40.296 1.00 71.50 242 ALA A O 1
ATOM 1709 N N . SER A 1 243 ? 12.802 1.861 -39.663 1.00 74.44 243 SER A N 1
ATOM 1710 C CA . SER A 1 243 ? 12.178 2.690 -40.696 1.00 74.44 243 SER A CA 1
ATOM 1711 C C . SER A 1 243 ? 12.220 4.186 -40.374 1.00 74.44 243 SER A C 1
ATOM 1713 O O . SER A 1 243 ? 12.029 4.986 -41.283 1.00 74.44 243 SER A O 1
ATOM 1715 N N . SER A 1 244 ? 12.495 4.602 -39.130 1.00 79.06 244 SER A N 1
ATOM 1716 C CA . SER A 1 244 ? 12.669 6.028 -38.817 1.00 79.06 244 SER A CA 1
ATOM 1717 C C . SER A 1 244 ? 14.027 6.562 -39.271 1.00 79.06 244 SER A C 1
ATOM 1719 O O . SER A 1 244 ? 14.103 7.734 -39.617 1.00 79.06 244 SER A O 1
ATOM 1721 N N . HIS A 1 245 ? 15.053 5.706 -39.354 1.00 80.06 245 HIS A N 1
ATOM 1722 C CA . HIS A 1 245 ? 16.414 6.074 -39.767 1.00 80.06 245 HIS A CA 1
ATOM 1723 C C . HIS A 1 245 ? 16.632 6.210 -41.275 1.00 80.06 245 HIS A C 1
ATOM 1725 O O . HIS A 1 245 ? 17.681 6.704 -41.700 1.00 80.06 245 HIS A O 1
ATOM 1731 N N . VAL A 1 246 ? 15.675 5.785 -42.100 1.00 77.00 246 VAL A N 1
ATOM 1732 C CA . VAL A 1 246 ? 15.732 6.042 -43.545 1.00 77.00 246 VAL A CA 1
ATOM 1733 C C . VAL A 1 246 ? 15.600 7.546 -43.796 1.00 77.00 246 VAL A C 1
ATOM 1735 O O . VAL A 1 246 ? 14.996 8.259 -43.002 1.00 77.00 246 VAL A O 1
ATOM 1738 N N . SER A 1 247 ? 16.127 8.049 -44.912 1.00 67.94 247 SER A N 1
ATOM 1739 C CA . SER A 1 247 ? 16.216 9.491 -45.220 1.00 67.94 247 SER A CA 1
ATOM 1740 C C . SER A 1 247 ? 14.879 10.257 -45.279 1.00 67.94 247 SER A C 1
ATOM 1742 O O . SER A 1 247 ? 14.882 11.472 -45.457 1.00 67.94 247 SER A O 1
ATOM 1744 N N . THR A 1 248 ? 13.746 9.565 -45.137 1.00 71.44 248 THR A N 1
ATOM 1745 C CA . THR A 1 248 ? 12.379 10.116 -45.110 1.00 71.44 248 THR A CA 1
ATOM 1746 C C . THR A 1 248 ? 11.594 9.741 -43.845 1.00 71.44 248 THR A C 1
ATOM 1748 O O . THR A 1 248 ? 10.410 10.054 -43.748 1.00 71.44 248 THR A O 1
ATOM 1751 N N . GLY A 1 249 ? 12.226 9.061 -42.884 1.00 77.56 249 GLY A N 1
ATOM 1752 C CA . GLY A 1 249 ? 11.610 8.702 -41.612 1.00 77.56 249 GLY A CA 1
ATOM 1753 C C . GLY A 1 249 ? 11.519 9.884 -40.642 1.00 77.56 249 GLY A C 1
ATOM 1754 O O . GLY A 1 249 ? 11.976 10.989 -40.928 1.00 77.56 249 GLY A O 1
ATOM 1755 N N . SER A 1 250 ? 10.907 9.647 -39.477 1.00 78.19 250 SER A N 1
ATOM 1756 C CA . SER A 1 250 ? 10.684 10.694 -38.467 1.00 78.19 250 SER A CA 1
ATOM 1757 C C . SER A 1 250 ? 11.922 11.028 -37.618 1.00 78.19 250 SER A C 1
ATOM 1759 O O . SER A 1 250 ? 11.913 12.050 -36.938 1.00 78.19 250 SER A O 1
ATOM 1761 N N . ASP A 1 251 ? 12.964 10.189 -37.658 1.00 81.12 251 ASP A N 1
ATOM 1762 C CA . ASP A 1 251 ? 14.278 10.404 -37.026 1.00 81.12 251 ASP A CA 1
ATOM 1763 C C . ASP A 1 251 ? 15.395 9.940 -37.987 1.00 81.12 251 ASP A C 1
ATOM 1765 O O . ASP A 1 251 ? 16.028 8.890 -37.787 1.00 81.12 251 ASP A O 1
ATOM 1769 N N . PRO A 1 252 ? 15.557 10.648 -39.121 1.00 85.62 252 PRO A N 1
ATOM 1770 C CA . PRO A 1 252 ? 16.406 10.193 -40.207 1.00 85.62 252 PRO A CA 1
ATOM 1771 C C . PRO A 1 252 ? 17.882 10.351 -39.842 1.00 85.62 252 PRO A C 1
ATOM 1773 O O . PRO A 1 252 ? 18.304 11.360 -39.273 1.00 85.62 252 PRO A O 1
ATOM 1776 N N . ILE A 1 253 ? 18.710 9.396 -40.272 1.00 87.12 253 ILE A N 1
ATOM 1777 C CA . ILE A 1 253 ? 20.160 9.597 -40.256 1.00 87.12 253 ILE A CA 1
ATOM 1778 C C . ILE A 1 253 ? 20.476 10.746 -41.216 1.00 87.12 253 ILE A C 1
ATOM 1780 O O . ILE A 1 253 ? 20.201 10.664 -42.415 1.00 87.12 253 ILE A O 1
ATOM 1784 N N . ALA A 1 254 ? 21.055 11.823 -40.687 1.00 86.25 254 ALA A N 1
ATOM 1785 C CA . ALA A 1 254 ? 21.404 12.993 -41.482 1.00 86.25 254 ALA A CA 1
ATOM 1786 C C . ALA A 1 254 ? 22.319 12.620 -42.663 1.00 86.25 254 ALA A C 1
ATOM 1788 O O . ALA A 1 254 ? 23.234 11.806 -42.528 1.00 86.25 254 ALA A O 1
ATOM 1789 N N . THR A 1 255 ? 22.112 13.248 -43.821 1.00 87.62 255 THR A N 1
ATOM 1790 C CA . THR A 1 255 ? 22.988 13.067 -44.987 1.00 87.62 255 THR A CA 1
ATOM 1791 C C . THR A 1 255 ? 24.430 13.435 -44.638 1.00 87.62 255 THR A C 1
ATOM 1793 O O . THR A 1 255 ? 24.677 14.449 -43.984 1.00 87.62 255 THR A O 1
ATOM 1796 N N . ALA A 1 256 ? 25.393 12.636 -45.104 1.00 90.75 256 ALA A N 1
ATOM 1797 C CA . ALA A 1 256 ? 26.807 12.935 -44.916 1.00 90.75 256 ALA A CA 1
ATOM 1798 C C . ALA A 1 256 ? 27.214 14.224 -45.647 1.00 90.75 256 ALA A C 1
ATOM 1800 O O . ALA A 1 256 ? 26.938 14.389 -46.838 1.00 90.75 256 ALA A O 1
ATOM 1801 N N . VAL A 1 257 ? 27.910 15.117 -44.942 1.00 89.94 257 VAL A N 1
ATOM 1802 C CA . VAL A 1 257 ? 28.356 16.422 -45.457 1.00 89.94 257 VAL A CA 1
ATOM 1803 C C . VAL A 1 257 ? 29.883 16.469 -45.461 1.00 89.94 257 VAL A C 1
ATOM 1805 O O . VAL A 1 257 ? 30.518 16.119 -44.465 1.00 89.94 257 VAL A O 1
ATOM 1808 N N . ALA A 1 258 ? 30.485 16.911 -46.569 1.00 90.56 258 ALA A N 1
ATOM 1809 C CA . ALA A 1 258 ? 31.925 17.150 -46.635 1.00 90.56 258 ALA A CA 1
ATOM 1810 C C . ALA A 1 258 ? 32.338 18.181 -45.567 1.00 90.56 258 ALA A C 1
ATOM 1812 O O . ALA A 1 258 ? 31.671 19.200 -45.398 1.00 90.56 258 ALA A O 1
ATOM 1813 N N . SER A 1 259 ? 33.409 17.899 -44.818 1.00 85.56 259 SER A N 1
ATOM 1814 C CA . SER A 1 259 ? 33.849 18.702 -43.656 1.00 85.56 259 SER A CA 1
ATOM 1815 C C . SER A 1 259 ? 32.851 18.789 -42.483 1.00 85.56 259 SER A C 1
ATOM 1817 O O . SER A 1 259 ? 33.059 19.585 -41.570 1.00 85.56 259 SER A O 1
ATOM 1819 N N . GLY A 1 260 ? 31.786 17.980 -42.479 1.00 83.56 260 GLY A N 1
ATOM 1820 C CA . GLY A 1 260 ? 30.813 17.890 -41.386 1.00 83.56 260 GLY A CA 1
ATOM 1821 C C . GLY A 1 260 ? 30.976 16.639 -40.513 1.00 83.56 260 GLY A C 1
ATOM 1822 O O . GLY A 1 260 ? 31.829 15.787 -40.763 1.00 83.56 260 GLY A O 1
ATOM 1823 N N . ALA A 1 261 ? 30.117 16.526 -39.494 1.00 81.44 261 ALA A N 1
ATOM 1824 C CA . ALA A 1 261 ? 30.009 15.361 -38.602 1.00 81.44 261 ALA A CA 1
ATOM 1825 C C . ALA A 1 261 ? 28.700 14.561 -38.798 1.00 81.44 261 ALA A C 1
ATOM 1827 O O . ALA A 1 261 ? 28.376 13.695 -37.992 1.00 81.44 261 ALA A O 1
ATOM 1828 N N . SER A 1 262 ? 27.929 14.875 -39.843 1.00 84.69 262 SER A N 1
ATOM 1829 C CA . SER A 1 262 ? 26.636 14.246 -40.140 1.00 84.69 262 SER A CA 1
ATOM 1830 C C . SER A 1 262 ? 26.795 12.902 -40.863 1.00 84.69 262 SER A C 1
ATOM 1832 O O . SER A 1 262 ? 27.709 12.741 -41.672 1.00 84.69 262 SER A O 1
ATOM 1834 N N . GLY A 1 263 ? 25.855 11.975 -40.648 1.00 87.38 263 GLY A N 1
ATOM 1835 C CA . GLY A 1 263 ? 25.783 10.677 -41.335 1.00 87.38 263 GLY A CA 1
ATOM 1836 C C . GLY A 1 263 ? 26.621 9.559 -40.706 1.00 87.38 263 GLY A C 1
ATOM 1837 O O . GLY A 1 263 ? 27.094 9.677 -39.582 1.00 87.38 263 GLY A O 1
ATOM 1838 N N . LEU A 1 264 ? 26.780 8.444 -41.434 1.00 89.50 264 LEU A N 1
ATOM 1839 C CA . LEU A 1 264 ? 27.513 7.243 -40.980 1.00 89.50 264 LEU A CA 1
ATOM 1840 C C . LEU A 1 264 ? 28.985 7.200 -41.426 1.00 89.50 264 LEU A C 1
ATOM 1842 O O . LEU A 1 264 ? 29.652 6.179 -41.273 1.00 89.50 264 LEU A O 1
ATOM 1846 N N . MET A 1 265 ? 29.496 8.280 -42.013 1.00 90.62 265 MET A N 1
ATOM 1847 C CA . MET A 1 265 ? 30.873 8.371 -42.499 1.00 90.62 265 MET A CA 1
ATOM 1848 C C . MET A 1 265 ? 31.495 9.700 -42.090 1.00 90.62 265 MET A C 1
ATOM 1850 O O . MET A 1 265 ? 30.787 10.689 -41.911 1.00 90.62 265 MET A O 1
ATOM 1854 N N . SER A 1 266 ? 32.822 9.739 -41.961 1.00 91.00 266 SER A N 1
ATOM 1855 C CA . SER A 1 266 ? 33.510 10.980 -41.607 1.00 91.00 266 SER A CA 1
ATOM 1856 C C . SER A 1 266 ? 33.366 12.027 -42.722 1.00 91.00 266 SER A C 1
ATOM 1858 O O . SER A 1 266 ? 33.354 11.694 -43.913 1.00 91.00 266 SER A O 1
ATOM 1860 N N . GLY A 1 267 ? 33.326 13.314 -42.360 1.00 91.25 267 GLY A N 1
ATOM 1861 C CA . GLY A 1 267 ? 33.325 14.401 -43.344 1.00 91.25 267 GLY A CA 1
ATOM 1862 C C . GLY A 1 267 ? 34.560 14.392 -44.254 1.00 91.25 267 GLY A C 1
ATOM 1863 O O . GLY A 1 267 ? 34.480 14.840 -45.398 1.00 91.25 267 GLY A O 1
ATOM 1864 N N . ALA A 1 268 ? 35.680 13.837 -43.777 1.00 90.56 268 ALA A N 1
ATOM 1865 C CA . ALA A 1 268 ? 36.896 13.646 -44.563 1.00 90.56 268 ALA A CA 1
ATOM 1866 C C . ALA A 1 268 ? 36.731 12.554 -45.631 1.00 90.56 268 ALA A C 1
ATOM 1868 O O . ALA A 1 268 ? 37.151 12.746 -46.772 1.00 90.56 268 ALA A O 1
ATOM 1869 N N . ASP A 1 269 ? 36.095 11.428 -45.300 1.00 91.31 269 ASP A N 1
ATOM 1870 C CA . ASP A 1 269 ? 35.846 10.358 -46.271 1.00 91.31 269 ASP A CA 1
ATOM 1871 C C . ASP A 1 269 ? 34.798 10.777 -47.302 1.00 91.31 269 ASP A C 1
ATOM 1873 O O . ASP A 1 269 ? 34.973 10.519 -48.493 1.00 91.31 269 ASP A O 1
ATOM 1877 N N . LYS A 1 270 ? 33.761 11.515 -46.883 1.00 92.12 270 LYS A N 1
ATOM 1878 C CA . LYS A 1 270 ? 32.790 12.110 -47.811 1.00 92.12 270 LYS A CA 1
ATOM 1879 C C . LYS A 1 270 ? 33.455 13.085 -48.783 1.00 92.12 270 LYS A C 1
ATOM 1881 O O . LYS A 1 270 ? 33.215 12.988 -49.981 1.00 92.12 270 LYS A O 1
ATOM 1886 N N . ALA A 1 271 ? 34.339 13.957 -48.293 1.00 90.19 271 ALA A N 1
ATOM 1887 C CA . ALA A 1 271 ? 35.085 14.886 -49.141 1.00 90.19 271 ALA A CA 1
ATOM 1888 C C . ALA A 1 271 ? 35.980 14.160 -50.162 1.00 90.19 271 ALA A C 1
ATOM 1890 O O . ALA A 1 271 ? 36.058 14.576 -51.318 1.00 90.19 271 ALA A O 1
ATOM 1891 N N . LYS A 1 272 ? 36.619 13.048 -49.767 1.00 88.88 272 LYS A N 1
ATOM 1892 C CA . LYS A 1 272 ? 37.381 12.206 -50.702 1.00 88.88 272 LYS A CA 1
ATOM 1893 C C . LYS A 1 272 ? 36.474 11.623 -51.783 1.00 88.88 272 LYS A C 1
ATOM 1895 O O . LYS A 1 272 ? 36.809 11.749 -52.954 1.00 88.88 272 LYS A O 1
ATOM 1900 N N . LEU A 1 273 ? 35.338 11.021 -51.413 1.00 89.94 273 LEU A N 1
ATOM 1901 C CA . LEU A 1 273 ? 34.411 10.422 -52.382 1.00 89.94 273 LEU A CA 1
ATOM 1902 C C . LEU A 1 273 ? 33.818 11.456 -53.348 1.00 89.94 273 LEU A C 1
ATOM 1904 O O . LEU A 1 273 ? 33.768 11.189 -54.547 1.00 89.94 273 LEU A O 1
ATOM 1908 N N . ASP A 1 274 ? 33.444 12.639 -52.854 1.00 87.31 274 ASP A N 1
ATOM 1909 C CA . ASP A 1 274 ? 32.960 13.746 -53.693 1.00 87.31 274 ASP A CA 1
ATOM 1910 C C . ASP A 1 274 ? 34.019 14.177 -54.718 1.00 87.31 274 ASP A C 1
ATOM 1912 O O . ASP A 1 274 ? 33.704 14.517 -55.860 1.00 87.31 274 ASP A O 1
ATOM 1916 N N . GLY A 1 275 ? 35.295 14.098 -54.331 1.00 84.19 275 GLY A N 1
ATOM 1917 C CA . GLY A 1 275 ? 36.433 14.366 -55.200 1.00 84.19 275 GLY A CA 1
ATOM 1918 C C . GLY A 1 275 ? 36.763 13.244 -56.187 1.00 84.19 275 GLY A C 1
ATOM 1919 O O . GLY A 1 275 ? 37.346 13.541 -57.226 1.00 84.19 275 GLY A O 1
ATOM 1920 N N . ILE A 1 276 ? 36.395 11.981 -55.927 1.00 85.44 276 ILE A N 1
ATOM 1921 C CA . ILE A 1 276 ? 36.749 10.851 -56.808 1.00 85.44 276 ILE A CA 1
ATOM 1922 C C . ILE A 1 276 ? 36.091 10.991 -58.178 1.00 85.44 276 ILE A C 1
ATOM 1924 O O . ILE A 1 276 ? 36.773 10.786 -59.172 1.00 85.44 276 ILE A O 1
ATOM 1928 N N . ALA A 1 277 ? 34.814 11.372 -58.275 1.00 74.19 277 ALA A N 1
ATOM 1929 C CA . ALA A 1 277 ? 34.160 11.517 -59.582 1.00 74.19 277 ALA A CA 1
ATOM 1930 C C . ALA A 1 277 ? 34.835 12.595 -60.455 1.00 74.19 277 ALA A C 1
ATOM 1932 O O . ALA A 1 277 ? 34.992 12.417 -61.662 1.00 74.19 277 ALA A O 1
ATOM 1933 N N . SER A 1 278 ? 35.283 13.688 -59.831 1.00 76.31 278 SER A N 1
ATOM 1934 C CA . SER A 1 278 ? 36.039 14.752 -60.501 1.00 76.31 278 SER A CA 1
ATOM 1935 C C . SER A 1 278 ? 37.479 14.315 -60.825 1.00 76.31 278 SER A C 1
ATOM 1937 O O . SER A 1 278 ? 37.974 14.525 -61.930 1.00 76.31 278 SER A O 1
ATOM 1939 N N . GLY A 1 279 ? 38.146 13.638 -59.886 1.00 72.00 279 GLY A N 1
ATOM 1940 C CA . GLY A 1 279 ? 39.542 13.211 -59.992 1.00 72.00 279 GLY A CA 1
ATOM 1941 C C . GLY A 1 279 ? 39.778 11.985 -60.878 1.00 72.00 279 GLY A C 1
ATOM 1942 O O . GLY A 1 279 ? 40.838 11.884 -61.490 1.00 72.00 279 GLY A O 1
ATOM 1943 N N . ALA A 1 280 ? 38.800 11.084 -61.002 1.00 72.56 280 ALA A N 1
ATOM 1944 C CA . ALA A 1 280 ? 38.888 9.873 -61.821 1.00 72.56 280 ALA A CA 1
ATOM 1945 C C . ALA A 1 280 ? 39.036 10.190 -63.315 1.00 72.56 280 ALA A C 1
ATOM 1947 O O . ALA A 1 280 ? 39.702 9.453 -64.034 1.00 72.56 280 ALA A O 1
ATOM 1948 N N . ASN A 1 281 ? 38.480 11.318 -63.762 1.00 70.94 281 ASN A N 1
ATOM 1949 C CA . ASN A 1 281 ? 38.578 11.776 -65.148 1.00 70.94 281 ASN A CA 1
ATOM 1950 C C . ASN A 1 281 ? 39.703 12.801 -65.369 1.00 70.94 281 ASN A C 1
ATOM 1952 O O . ASN A 1 281 ? 39.900 13.259 -66.490 1.00 70.94 281 ASN A O 1
ATOM 1956 N N . ASN A 1 282 ? 40.440 13.182 -64.320 1.00 75.19 282 ASN A N 1
ATOM 1957 C CA . ASN A 1 282 ? 41.447 14.240 -64.409 1.00 75.19 282 ASN A CA 1
ATOM 1958 C C . ASN A 1 282 ? 42.823 13.734 -64.877 1.00 75.19 282 ASN A C 1
ATOM 1960 O O . ASN A 1 282 ? 43.683 14.535 -65.239 1.00 75.19 282 ASN A O 1
ATOM 1964 N N . TYR A 1 283 ? 43.053 12.417 -64.882 1.00 79.50 283 TYR A N 1
ATOM 1965 C CA . TYR A 1 283 ? 44.292 11.836 -65.396 1.00 79.50 283 TYR A CA 1
ATOM 1966 C C . TYR A 1 283 ? 44.072 11.194 -66.768 1.00 79.50 283 TYR A C 1
ATOM 1968 O O . TYR A 1 283 ? 43.667 10.039 -66.876 1.00 79.50 283 TYR A O 1
ATOM 1976 N N . SER A 1 284 ? 44.377 11.948 -67.824 1.00 83.31 284 SER A N 1
ATOM 1977 C CA . SER A 1 284 ? 44.585 11.387 -69.159 1.00 83.31 284 SER A CA 1
ATOM 1978 C C . SER A 1 284 ? 46.046 10.972 -69.282 1.00 83.31 284 SER A C 1
ATOM 1980 O O . SER A 1 284 ? 46.935 11.809 -69.116 1.00 83.31 284 SER A O 1
ATOM 1982 N N . LEU A 1 285 ? 46.304 9.699 -69.582 1.00 86.25 285 LEU A N 1
ATOM 1983 C CA . LEU A 1 285 ? 47.661 9.209 -69.815 1.00 86.25 285 LEU A CA 1
ATOM 1984 C C . LEU A 1 285 ? 48.248 9.945 -71.037 1.00 86.25 285 LEU A C 1
ATOM 1986 O O . LEU A 1 285 ? 47.696 9.809 -72.131 1.00 86.25 285 LEU A O 1
ATOM 1990 N N . PRO A 1 286 ? 49.311 10.758 -70.889 1.00 90.31 286 PRO A N 1
ATOM 1991 C CA . PRO A 1 286 ? 49.898 11.448 -72.031 1.00 90.31 286 PRO A CA 1
ATOM 1992 C C . PRO A 1 286 ? 50.580 10.437 -72.955 1.00 90.31 286 PRO A C 1
ATOM 1994 O O . PRO A 1 286 ? 51.051 9.395 -72.502 1.00 90.31 286 PRO A O 1
ATOM 1997 N N . THR A 1 287 ? 50.700 10.752 -74.244 1.00 92.00 287 THR A N 1
ATOM 1998 C CA . THR A 1 287 ? 51.512 9.941 -75.160 1.00 92.00 287 THR A CA 1
ATOM 1999 C C . THR A 1 287 ? 52.956 9.896 -74.658 1.00 92.00 287 THR A C 1
ATOM 2001 O O . THR A 1 287 ? 53.583 10.938 -74.449 1.00 92.00 287 THR A O 1
ATOM 2004 N N . ALA A 1 288 ? 53.489 8.691 -74.448 1.00 95.31 288 ALA A N 1
ATOM 2005 C CA . ALA A 1 288 ? 54.868 8.523 -74.012 1.00 95.31 288 ALA A CA 1
ATOM 2006 C C . ALA A 1 288 ? 55.849 9.056 -75.070 1.00 95.31 288 ALA A C 1
ATOM 2008 O O . ALA A 1 288 ? 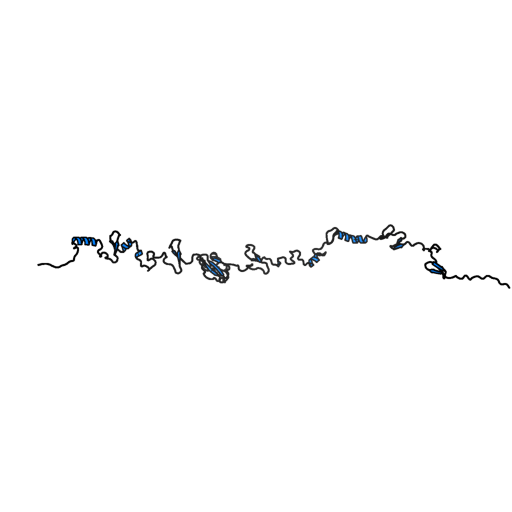55.656 8.892 -76.274 1.00 95.31 288 ALA A O 1
ATOM 2009 N N . SER A 1 289 ? 56.931 9.677 -74.613 1.00 92.44 289 SER A N 1
ATOM 2010 C CA . SER A 1 289 ? 58.039 10.130 -75.456 1.00 92.44 289 SER A CA 1
ATOM 2011 C C . SER A 1 289 ? 59.366 9.958 -74.716 1.00 92.44 289 SER A C 1
ATOM 2013 O O . SER A 1 289 ? 59.414 9.415 -73.608 1.00 92.44 289 SER A O 1
ATOM 2015 N N . SER A 1 290 ? 60.466 10.420 -75.307 1.00 91.06 290 SER A N 1
ATOM 2016 C CA . SER A 1 290 ? 61.754 10.492 -74.608 1.00 91.06 290 SER A CA 1
ATOM 2017 C C . SER A 1 290 ? 61.734 11.509 -73.454 1.00 91.06 290 SER A C 1
ATOM 2019 O O . SER A 1 290 ? 62.451 11.340 -72.464 1.00 91.06 290 SER A O 1
ATOM 2021 N N . GLY A 1 291 ? 60.878 12.536 -73.548 1.00 91.56 291 GLY A N 1
ATOM 2022 C CA . GLY A 1 291 ? 60.720 13.594 -72.546 1.00 91.56 291 GLY A CA 1
ATOM 2023 C C . GLY A 1 291 ? 59.533 13.418 -71.591 1.00 91.56 291 GLY A C 1
ATOM 2024 O O . GLY A 1 291 ? 59.529 14.027 -70.525 1.00 91.56 291 GLY A O 1
ATOM 2025 N N . VAL A 1 292 ? 58.544 12.584 -71.932 1.00 92.94 292 VAL A N 1
ATOM 2026 C CA . VAL A 1 292 ? 57.270 12.459 -71.200 1.00 92.94 292 VAL A CA 1
ATOM 2027 C C . VAL A 1 292 ? 56.978 10.995 -70.863 1.00 92.94 292 VAL A C 1
ATOM 2029 O O . VAL A 1 292 ? 57.011 10.130 -71.734 1.00 92.94 292 VAL A O 1
ATOM 2032 N N . LEU A 1 293 ? 56.669 10.715 -69.593 1.00 91.94 293 LEU A N 1
ATOM 2033 C CA . LEU A 1 293 ? 56.229 9.398 -69.121 1.00 91.94 293 LEU A CA 1
ATOM 2034 C C . LEU A 1 293 ? 54.734 9.209 -69.406 1.00 91.94 293 LEU A C 1
ATOM 2036 O O . LEU A 1 293 ? 53.895 9.730 -68.676 1.00 91.94 293 LEU A O 1
ATOM 2040 N N . GLY A 1 294 ? 54.413 8.430 -70.435 1.00 91.56 294 GLY A N 1
ATOM 2041 C CA . GLY A 1 294 ? 53.046 8.007 -70.764 1.00 91.56 294 GLY A CA 1
ATOM 2042 C C . GLY A 1 294 ? 52.726 6.598 -70.267 1.00 91.56 294 GLY A C 1
ATOM 2043 O O . GLY A 1 294 ? 52.110 5.820 -70.982 1.00 91.56 294 GLY A O 1
ATOM 2044 N N . GLY A 1 295 ? 53.248 6.222 -69.094 1.00 91.12 295 GLY A N 1
ATOM 2045 C CA . GLY A 1 295 ? 53.276 4.846 -68.565 1.00 91.12 295 GLY A CA 1
ATOM 2046 C C . GLY A 1 295 ? 54.639 4.166 -68.750 1.00 91.12 295 GLY A C 1
ATOM 2047 O O . GLY A 1 295 ? 55.117 3.479 -67.852 1.00 91.12 295 GLY A O 1
ATOM 2048 N N . ILE A 1 296 ? 55.319 4.463 -69.860 1.00 92.38 296 ILE A N 1
ATOM 2049 C CA . ILE A 1 296 ? 56.742 4.173 -70.105 1.00 92.38 296 ILE A CA 1
ATOM 2050 C C . ILE A 1 296 ? 57.448 5.424 -70.665 1.00 92.38 296 ILE A C 1
ATOM 2052 O O . ILE A 1 296 ? 56.783 6.404 -71.007 1.00 92.38 296 ILE A O 1
ATOM 2056 N N . LYS A 1 297 ? 58.785 5.405 -70.782 1.00 92.69 297 LYS A N 1
ATOM 2057 C CA . LYS A 1 297 ? 59.541 6.346 -71.635 1.00 92.69 297 LYS A CA 1
ATOM 2058 C C . LYS A 1 297 ? 59.906 5.674 -72.948 1.00 92.69 297 LYS A C 1
ATOM 2060 O O . LYS A 1 297 ? 60.290 4.506 -72.954 1.00 92.69 297 LYS A O 1
ATOM 2065 N N . VAL A 1 298 ? 59.851 6.432 -74.036 1.00 93.38 298 VAL A N 1
ATOM 2066 C CA . VAL A 1 298 ? 60.290 5.953 -75.350 1.00 93.38 298 VAL A CA 1
ATOM 2067 C C . VAL A 1 298 ? 61.802 6.128 -75.452 1.00 93.38 298 VAL A C 1
ATOM 2069 O O . VAL A 1 298 ? 62.317 7.244 -75.379 1.00 93.38 298 VAL A O 1
ATOM 2072 N N . GLY A 1 299 ? 62.507 5.000 -75.538 1.00 90.75 299 GLY A N 1
ATOM 2073 C CA . GLY A 1 299 ? 63.960 4.952 -75.664 1.00 90.75 299 GLY A CA 1
ATOM 2074 C C . GLY A 1 299 ? 64.444 5.263 -77.078 1.00 90.75 299 GLY A C 1
ATOM 2075 O O . GLY A 1 299 ? 63.664 5.515 -77.993 1.00 90.75 299 GLY A O 1
ATOM 2076 N N . THR A 1 300 ? 65.760 5.221 -77.264 1.00 88.31 300 THR A N 1
ATOM 2077 C CA . THR A 1 300 ? 66.351 5.342 -78.598 1.00 88.31 300 THR A CA 1
ATOM 2078 C C . THR A 1 300 ? 65.873 4.200 -79.499 1.00 88.31 300 THR A C 1
ATOM 2080 O O . THR A 1 300 ? 65.712 3.069 -79.040 1.00 88.31 300 THR A O 1
ATOM 2083 N N . ARG A 1 301 ? 65.680 4.494 -80.792 1.00 87.25 301 ARG A N 1
ATOM 2084 C CA . ARG A 1 301 ? 65.205 3.553 -81.826 1.00 87.25 301 ARG A CA 1
ATOM 2085 C C . ARG A 1 301 ? 63.749 3.101 -81.694 1.00 87.25 301 ARG A C 1
ATOM 2087 O O . ARG A 1 301 ? 63.360 2.132 -82.344 1.00 87.25 301 ARG A O 1
ATOM 2094 N N . LEU A 1 302 ? 62.973 3.747 -80.832 1.00 90.56 302 LEU A N 1
ATOM 2095 C CA . LEU A 1 302 ? 61.547 3.510 -80.687 1.00 90.56 302 LEU A CA 1
ATOM 2096 C C . LEU A 1 302 ? 60.796 4.812 -80.963 1.00 90.56 302 LEU A C 1
ATOM 2098 O O . LEU A 1 302 ? 61.248 5.895 -80.591 1.00 90.56 302 LEU A O 1
ATOM 2102 N N . THR A 1 303 ? 59.618 4.695 -81.554 1.00 88.69 303 THR A N 1
ATOM 2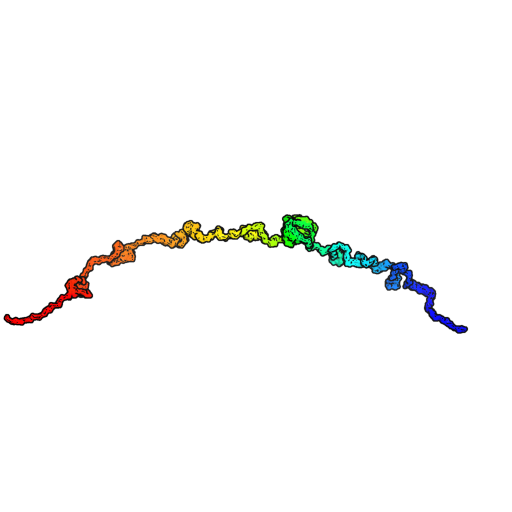103 C CA . THR A 1 303 ? 58.718 5.808 -81.854 1.00 88.69 303 THR A CA 1
ATOM 2104 C C . THR A 1 303 ? 57.294 5.427 -81.470 1.00 88.69 303 THR A C 1
ATOM 2106 O O . THR A 1 303 ? 56.885 4.278 -81.612 1.00 88.69 303 THR A O 1
ATOM 2109 N N . ILE A 1 304 ? 56.528 6.384 -80.939 1.00 92.00 304 ILE A N 1
ATOM 2110 C CA . ILE A 1 304 ? 55.086 6.216 -80.722 1.00 92.00 304 ILE A CA 1
ATOM 2111 C C . ILE A 1 304 ? 54.345 7.121 -81.692 1.00 92.00 304 I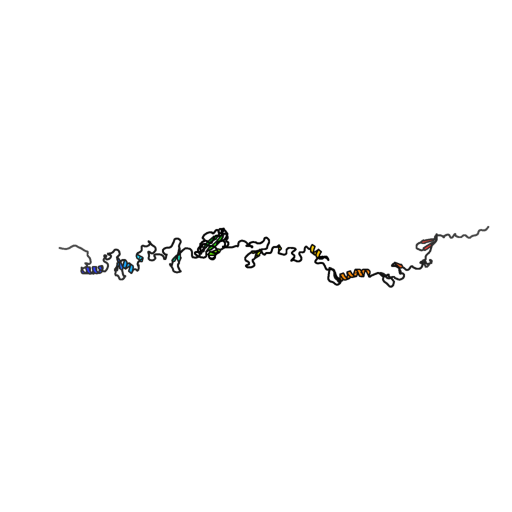LE A C 1
ATOM 2113 O O . ILE A 1 304 ? 54.582 8.326 -81.716 1.00 92.00 304 ILE A O 1
ATOM 2117 N N . THR A 1 305 ? 53.440 6.543 -82.474 1.00 89.25 305 THR A N 1
ATOM 2118 C CA . THR A 1 305 ? 52.515 7.266 -83.358 1.00 89.25 305 THR A CA 1
ATOM 2119 C C . THR A 1 305 ? 51.114 6.721 -83.120 1.00 89.25 305 THR A C 1
ATOM 2121 O O . THR A 1 305 ? 50.938 5.507 -83.056 1.00 89.25 305 THR A O 1
ATOM 2124 N N . ASP A 1 306 ? 50.144 7.607 -82.884 1.00 88.75 306 ASP A N 1
ATOM 2125 C CA . ASP A 1 306 ? 48.740 7.262 -82.601 1.00 88.75 306 ASP A CA 1
ATOM 2126 C C . ASP A 1 306 ? 48.548 6.175 -81.521 1.00 88.75 306 ASP A C 1
ATOM 2128 O O . ASP A 1 306 ? 47.649 5.341 -81.586 1.00 88.75 306 ASP A O 1
ATOM 2132 N N . GLY A 1 307 ? 49.418 6.176 -80.504 1.00 88.12 307 GLY A N 1
ATOM 2133 C CA . GLY A 1 307 ? 49.373 5.228 -79.385 1.00 88.12 307 GLY A CA 1
ATOM 2134 C C . GLY A 1 307 ? 50.053 3.877 -79.638 1.00 88.12 307 GLY A C 1
ATOM 2135 O O . GLY A 1 307 ? 50.112 3.059 -78.722 1.00 88.12 307 GLY A O 1
ATOM 2136 N N . VAL A 1 308 ? 50.617 3.641 -80.826 1.00 89.88 308 VAL A N 1
ATOM 2137 C CA . VAL A 1 308 ? 51.360 2.414 -81.147 1.00 89.88 308 VAL A CA 1
ATOM 2138 C C . VAL A 1 308 ? 52.854 2.637 -80.954 1.00 89.88 308 VAL A C 1
ATOM 2140 O O . VAL A 1 308 ? 53.444 3.498 -81.602 1.00 89.88 308 VAL A O 1
ATOM 2143 N N . LEU A 1 309 ? 53.474 1.834 -80.086 1.00 91.88 309 LEU A N 1
ATOM 2144 C CA . LEU A 1 309 ? 54.927 1.769 -79.950 1.00 91.88 309 LEU A CA 1
ATOM 2145 C C . LEU A 1 309 ? 55.514 0.912 -81.068 1.00 91.88 309 LEU A C 1
ATOM 2147 O O . LEU A 1 309 ? 55.277 -0.293 -81.128 1.00 91.88 309 LEU A O 1
ATOM 2151 N N . SER A 1 310 ? 56.319 1.539 -81.909 1.00 87.12 310 SER A N 1
ATOM 2152 C CA . SER A 1 310 ? 57.091 0.888 -82.957 1.00 87.12 310 SER A CA 1
ATOM 2153 C C . SER A 1 310 ? 58.570 0.979 -82.616 1.00 87.12 310 SER A C 1
ATOM 2155 O O . SER A 1 310 ? 59.023 1.947 -82.005 1.00 87.12 310 SER A O 1
ATOM 2157 N N . ALA A 1 311 ? 59.342 -0.026 -83.014 1.00 87.38 311 ALA A N 1
ATOM 2158 C CA . ALA A 1 311 ? 60.744 0.239 -83.286 1.00 87.38 311 ALA A CA 1
ATOM 2159 C C . ALA A 1 311 ? 60.803 1.036 -84.586 1.00 87.38 311 ALA A C 1
ATOM 2161 O O . ALA A 1 311 ? 60.016 0.755 -85.492 1.00 87.38 311 ALA A O 1
ATOM 2162 N N . ASP A 1 312 ? 61.710 2.005 -84.677 1.00 76.19 312 ASP A N 1
ATOM 2163 C CA . ASP A 1 312 ? 62.007 2.640 -85.957 1.00 76.19 312 ASP A CA 1
ATOM 2164 C C . ASP A 1 312 ? 62.232 1.510 -86.964 1.00 76.19 312 ASP A C 1
ATOM 2166 O O . ASP A 1 312 ? 62.980 0.566 -86.660 1.00 76.19 312 ASP A O 1
ATOM 2170 N N . GLU A 1 313 ? 61.558 1.559 -88.122 1.00 65.56 313 GLU A N 1
ATOM 2171 C CA . GLU A 1 313 ? 61.918 0.676 -89.229 1.00 65.56 313 GLU A CA 1
ATOM 2172 C C . GLU A 1 313 ? 63.442 0.722 -89.316 1.00 65.56 313 GLU A C 1
ATOM 2174 O O . GLU A 1 313 ? 64.029 1.808 -89.352 1.00 65.56 313 GLU A O 1
ATOM 2179 N N . GLN A 1 314 ? 64.109 -0.436 -89.250 1.00 62.59 314 GLN A N 1
ATOM 2180 C CA . GLN A 1 314 ? 65.532 -0.474 -89.559 1.00 62.59 314 GLN A CA 1
ATOM 2181 C C . GLN A 1 314 ? 65.596 -0.074 -91.032 1.00 62.59 314 GLN A C 1
ATOM 2183 O O . GLN A 1 314 ? 65.336 -0.906 -91.891 1.00 62.59 314 GLN A O 1
ATOM 2188 N N . GLY A 1 315 ? 65.748 1.233 -91.281 1.00 57.56 315 GLY A N 1
ATOM 2189 C CA . GLY A 1 315 ? 65.408 1.946 -92.513 1.00 57.56 315 GLY A CA 1
ATOM 2190 C C . GLY A 1 315 ? 66.372 1.638 -93.645 1.00 57.56 315 GLY A C 1
ATOM 2191 O O . GLY A 1 315 ? 67.077 2.504 -94.150 1.00 57.56 315 GLY A O 1
ATOM 2192 N N . GLY A 1 316 ? 66.418 0.368 -94.001 1.00 63.06 316 GLY A N 1
ATOM 2193 C CA . GLY A 1 316 ? 67.252 -0.249 -95.000 1.00 63.06 316 GLY A CA 1
ATOM 2194 C C . GLY A 1 316 ? 67.048 -1.746 -94.855 1.00 63.06 316 GLY A C 1
ATOM 2195 O O . GLY A 1 316 ? 67.210 -2.287 -93.761 1.00 63.06 316 GLY A O 1
ATOM 2196 N N . SER A 1 317 ? 66.672 -2.429 -95.941 1.00 61.47 317 SER A N 1
ATOM 2197 C CA . SER A 1 317 ? 66.750 -3.888 -95.985 1.00 61.47 317 SER A CA 1
ATOM 2198 C C . SER A 1 317 ? 68.077 -4.306 -95.363 1.00 61.47 317 SER A C 1
ATOM 2200 O O . SER A 1 317 ? 69.121 -3.828 -95.804 1.00 61.47 317 SER A O 1
ATOM 2202 N N . TYR A 1 318 ? 68.043 -5.145 -94.328 1.00 70.94 318 TYR A N 1
ATOM 2203 C CA . TYR A 1 318 ? 69.258 -5.741 -93.794 1.00 70.94 318 TYR A CA 1
ATOM 2204 C C . TYR A 1 318 ? 69.920 -6.513 -94.939 1.00 70.94 318 TYR A C 1
ATOM 2206 O O . TYR A 1 318 ? 69.494 -7.612 -95.299 1.00 70.94 318 TYR A O 1
ATOM 2214 N N . THR A 1 319 ? 70.904 -5.893 -95.589 1.00 67.50 319 THR A N 1
ATOM 2215 C CA . THR A 1 319 ? 71.666 -6.538 -96.646 1.00 67.50 319 THR A CA 1
ATOM 2216 C C . THR A 1 319 ? 72.633 -7.462 -95.949 1.00 67.50 319 THR A C 1
ATOM 2218 O O . THR A 1 319 ? 73.607 -7.014 -95.341 1.00 67.50 319 THR A O 1
ATOM 2221 N N . LEU A 1 320 ? 72.332 -8.754 -96.013 1.00 76.94 320 LEU A N 1
ATOM 2222 C CA . LEU A 1 320 ? 73.273 -9.781 -95.612 1.00 76.94 320 LEU A CA 1
ATOM 2223 C C . LEU A 1 320 ? 74.611 -9.506 -96.324 1.00 76.94 320 LEU A C 1
ATOM 2225 O O . LEU A 1 320 ? 74.605 -9.342 -97.549 1.00 76.94 320 LEU A O 1
ATOM 2229 N N . PRO A 1 321 ? 75.741 -9.423 -95.599 1.00 77.88 321 PRO A N 1
ATOM 2230 C CA . PRO A 1 321 ? 77.039 -9.252 -96.236 1.00 77.88 321 PRO A CA 1
ATOM 2231 C C . PRO A 1 321 ? 77.305 -10.421 -97.192 1.00 77.88 321 PRO A C 1
ATOM 2233 O O . PRO A 1 321 ? 76.742 -11.508 -97.035 1.00 77.88 321 PRO A O 1
ATOM 2236 N N . THR A 1 322 ? 78.154 -10.218 -98.198 1.00 76.88 322 THR A N 1
ATOM 2237 C CA . THR A 1 322 ? 78.652 -11.330 -99.016 1.00 76.88 322 THR A CA 1
ATOM 2238 C C . THR A 1 322 ? 79.461 -12.254 -98.115 1.00 76.88 322 THR A C 1
ATOM 2240 O O . THR A 1 322 ? 80.369 -11.788 -97.427 1.00 76.88 322 THR A O 1
ATOM 2243 N N . ALA A 1 323 ? 79.135 -13.547 -98.101 1.00 80.31 323 ALA A N 1
ATOM 2244 C CA . ALA A 1 323 ? 79.899 -14.502 -97.308 1.00 80.31 323 ALA A CA 1
ATOM 2245 C C . ALA A 1 323 ? 81.360 -14.538 -97.783 1.00 80.31 323 ALA A C 1
ATOM 2247 O O . ALA A 1 323 ? 81.630 -14.607 -98.984 1.00 80.31 323 ALA A O 1
ATOM 2248 N N . SER A 1 324 ? 82.287 -14.494 -96.833 1.00 75.56 324 SER A N 1
ATOM 2249 C CA . SER A 1 324 ? 83.728 -14.614 -97.057 1.00 75.56 324 SER A CA 1
ATOM 2250 C C . SER A 1 324 ? 84.309 -15.686 -96.131 1.00 75.56 324 SER A C 1
ATOM 2252 O O . SER A 1 324 ? 83.581 -16.287 -95.341 1.00 75.56 324 SER A O 1
ATOM 2254 N N . ALA A 1 325 ? 85.623 -15.921 -96.205 1.00 71.62 325 ALA A N 1
ATOM 2255 C CA . ALA A 1 325 ? 86.308 -16.813 -95.267 1.00 71.62 325 ALA A CA 1
ATOM 2256 C C . ALA A 1 325 ? 86.198 -16.336 -93.803 1.00 71.62 325 ALA A C 1
ATOM 2258 O O . ALA A 1 325 ? 86.195 -17.162 -92.896 1.00 71.62 325 ALA A O 1
ATOM 2259 N N . ASP A 1 326 ? 86.038 -15.023 -93.592 1.00 79.81 326 ASP A N 1
ATOM 2260 C CA . ASP A 1 326 ? 86.088 -14.385 -92.270 1.00 79.81 326 ASP A CA 1
ATOM 2261 C C . ASP A 1 326 ? 84.752 -13.737 -91.861 1.00 79.81 326 ASP A C 1
ATOM 2263 O O . ASP A 1 326 ? 84.650 -13.096 -90.815 1.00 79.81 326 ASP A O 1
ATOM 2267 N N . THR A 1 327 ? 83.709 -13.824 -92.692 1.00 77.50 327 THR A N 1
ATOM 2268 C CA . THR A 1 327 ? 82.419 -13.165 -92.438 1.00 77.50 327 THR A CA 1
ATOM 2269 C C . THR A 1 327 ? 81.260 -14.028 -92.916 1.00 77.50 327 THR A C 1
ATOM 2271 O O . THR A 1 327 ? 81.138 -14.330 -94.103 1.00 77.50 327 THR A O 1
ATOM 2274 N N . LEU A 1 328 ? 80.368 -14.385 -91.988 1.00 73.00 328 LEU A N 1
ATOM 2275 C CA . LEU A 1 328 ? 79.121 -15.072 -92.311 1.00 73.00 328 LEU A CA 1
ATOM 2276 C C . LEU A 1 328 ? 78.178 -14.105 -93.031 1.00 73.00 328 LEU A C 1
ATOM 2278 O O . LEU A 1 328 ? 77.845 -13.038 -92.517 1.00 73.00 328 LEU A O 1
ATOM 2282 N N . GLY A 1 329 ? 77.765 -14.496 -94.231 1.00 78.62 329 GLY A N 1
ATOM 2283 C CA . GLY A 1 329 ? 76.935 -13.704 -95.125 1.00 78.62 329 GLY A CA 1
ATOM 2284 C C . GLY A 1 329 ? 75.769 -14.496 -95.706 1.00 78.62 329 GLY A C 1
ATOM 2285 O O . GLY A 1 329 ? 75.634 -15.697 -95.484 1.00 78.62 329 GLY A O 1
ATOM 2286 N N . GLY A 1 330 ? 74.910 -13.826 -96.467 1.00 76.25 330 GLY A N 1
ATOM 2287 C CA . GLY A 1 330 ? 73.752 -14.447 -97.109 1.00 76.25 330 GLY A CA 1
ATOM 2288 C C . GLY A 1 330 ? 74.151 -15.082 -98.432 1.00 76.25 330 GLY A C 1
ATOM 2289 O O . GLY A 1 330 ? 74.474 -14.364 -99.373 1.00 76.25 330 GLY A O 1
ATOM 2290 N N . VAL A 1 331 ? 74.109 -16.410 -98.538 1.00 75.31 331 VAL A N 1
ATOM 2291 C CA . VAL A 1 331 ? 74.404 -17.122 -99.793 1.00 75.31 331 VAL A CA 1
ATOM 2292 C C . VAL A 1 331 ? 73.148 -17.814 -100.305 1.00 75.31 331 VAL A C 1
ATOM 2294 O O . VAL A 1 331 ? 72.454 -18.496 -99.555 1.00 75.31 331 VAL A O 1
ATOM 2297 N N . LYS A 1 332 ? 72.865 -17.675 -101.601 1.00 74.19 332 LYS A N 1
ATOM 2298 C CA . LYS A 1 332 ? 71.897 -18.531 -102.300 1.00 74.19 332 LYS A CA 1
ATOM 2299 C C . LYS A 1 332 ? 72.652 -19.716 -102.899 1.00 74.19 332 LYS A C 1
ATOM 2301 O O . LYS A 1 332 ? 73.591 -19.502 -103.660 1.00 74.19 332 LYS A O 1
ATOM 2306 N N . ILE A 1 333 ? 72.254 -20.943 -102.570 1.00 77.19 333 ILE A N 1
ATOM 2307 C CA . ILE A 1 333 ? 72.845 -22.159 -103.151 1.00 77.19 333 ILE A CA 1
ATOM 2308 C C . ILE A 1 333 ? 72.104 -22.584 -104.427 1.00 77.19 333 ILE A C 1
ATOM 2310 O O . ILE A 1 333 ? 70.887 -22.434 -104.525 1.00 77.19 333 ILE A O 1
ATOM 2314 N N . GLY A 1 334 ? 72.851 -23.091 -105.411 1.00 72.56 334 GLY A N 1
ATOM 2315 C CA . GLY A 1 334 ? 72.309 -23.694 -106.634 1.00 72.56 334 GLY A CA 1
ATOM 2316 C C . GLY A 1 334 ? 72.071 -25.202 -106.490 1.00 72.56 334 GLY A C 1
ATOM 2317 O O . GLY A 1 334 ? 72.419 -25.807 -105.477 1.00 72.56 334 GLY A O 1
ATOM 2318 N N . SER A 1 335 ? 71.498 -25.832 -107.518 1.00 77.81 335 SER A N 1
ATOM 2319 C CA . SER A 1 335 ? 71.326 -27.291 -107.561 1.00 77.81 335 SER A CA 1
ATOM 2320 C C . SER A 1 335 ? 72.674 -28.018 -107.456 1.00 77.81 335 SER A C 1
ATOM 2322 O O . SER A 1 335 ? 73.608 -27.661 -108.170 1.00 77.81 335 SER A O 1
ATOM 2324 N N . GLY A 1 336 ? 72.765 -29.050 -106.609 1.00 73.19 336 GLY A N 1
ATOM 2325 C CA . GLY A 1 336 ? 74.004 -29.820 -106.386 1.00 73.19 336 GLY A CA 1
ATOM 2326 C C . GLY A 1 336 ? 74.909 -29.281 -105.270 1.00 73.19 336 GLY A C 1
ATOM 2327 O O . GLY A 1 336 ? 76.008 -29.786 -105.064 1.00 73.19 336 GLY A O 1
ATOM 2328 N N . ILE A 1 337 ? 74.454 -28.263 -104.538 1.00 79.31 337 ILE A N 1
ATOM 2329 C CA . ILE A 1 337 ? 75.129 -27.728 -103.355 1.00 79.31 337 ILE A CA 1
ATOM 2330 C C . ILE A 1 337 ? 74.230 -27.976 -102.136 1.00 79.31 337 ILE A C 1
ATOM 2332 O O . ILE A 1 337 ? 73.046 -27.650 -102.174 1.00 79.31 337 ILE A O 1
ATOM 2336 N N . THR A 1 338 ? 74.767 -28.548 -101.055 1.00 75.31 338 THR A N 1
ATOM 2337 C CA . THR A 1 338 ? 74.030 -28.816 -99.801 1.00 75.31 338 THR A CA 1
ATOM 2338 C C . THR A 1 338 ? 74.618 -28.026 -98.637 1.00 75.31 338 THR A C 1
ATOM 2340 O O . THR A 1 338 ? 75.825 -27.782 -98.602 1.00 75.31 338 THR A O 1
ATOM 2343 N N . ILE A 1 339 ? 73.769 -27.651 -97.675 1.00 73.94 339 ILE A N 1
ATOM 2344 C CA . ILE A 1 339 ? 74.188 -26.992 -96.433 1.00 73.94 339 ILE A CA 1
ATOM 2345 C C . ILE A 1 339 ? 73.963 -27.936 -95.257 1.00 73.94 339 ILE A C 1
ATOM 2347 O O . ILE A 1 339 ? 72.843 -28.406 -95.058 1.00 73.94 339 ILE A O 1
ATOM 2351 N N . THR A 1 340 ? 75.007 -28.129 -94.453 1.00 74.19 340 THR A N 1
ATOM 2352 C CA . THR A 1 340 ? 74.943 -28.809 -93.152 1.00 74.19 340 THR A CA 1
ATOM 2353 C C . THR A 1 340 ? 75.661 -27.931 -92.129 1.00 74.19 340 THR A C 1
ATOM 2355 O O . THR A 1 340 ? 76.765 -27.464 -92.401 1.00 74.19 340 THR A O 1
ATOM 2358 N N . ASP A 1 341 ? 75.012 -27.638 -90.998 1.00 72.81 341 ASP A N 1
ATOM 2359 C CA . ASP A 1 341 ? 75.544 -26.811 -89.896 1.00 72.81 341 ASP A CA 1
ATOM 2360 C C . ASP A 1 341 ? 76.121 -25.443 -90.315 1.00 72.81 341 ASP A C 1
ATOM 2362 O O . ASP A 1 341 ? 77.061 -24.921 -89.722 1.00 72.81 341 ASP A O 1
ATOM 2366 N N . GLY A 1 342 ? 75.548 -24.839 -91.361 1.00 67.50 342 GLY A N 1
ATOM 2367 C CA . GLY A 1 342 ? 75.963 -23.527 -91.864 1.00 67.50 342 GLY A CA 1
ATOM 2368 C C . GLY A 1 342 ? 77.144 -23.541 -92.842 1.00 67.50 342 GLY A C 1
ATOM 2369 O O . GLY A 1 342 ? 77.549 -22.472 -93.294 1.00 67.50 342 GLY A O 1
ATOM 2370 N N . ILE A 1 343 ? 77.667 -24.713 -93.224 1.00 69.50 343 ILE A N 1
ATOM 2371 C CA . ILE A 1 343 ? 78.736 -24.850 -94.228 1.00 69.50 343 ILE A CA 1
ATOM 2372 C C . ILE A 1 343 ? 78.143 -25.234 -95.585 1.00 69.50 343 ILE A C 1
ATOM 2374 O O . ILE A 1 343 ? 77.360 -26.176 -95.695 1.00 69.50 343 ILE A O 1
ATOM 2378 N N . ILE A 1 344 ? 78.564 -24.531 -96.636 1.00 75.88 344 ILE A N 1
ATOM 2379 C CA . ILE A 1 344 ? 78.193 -24.813 -98.026 1.00 75.88 344 ILE A CA 1
ATOM 2380 C C . ILE A 1 344 ? 79.184 -25.823 -98.610 1.00 75.88 344 ILE A C 1
ATOM 2382 O O . ILE A 1 344 ? 80.369 -25.522 -98.728 1.00 75.88 344 ILE A O 1
ATOM 2386 N N . SER A 1 345 ? 78.704 -27.005 -98.997 1.00 71.75 345 SER A N 1
ATOM 2387 C CA . SER A 1 345 ? 79.525 -28.059 -99.610 1.00 71.75 345 SER A CA 1
ATOM 2388 C C . SER A 1 345 ? 79.045 -28.383 -101.026 1.00 71.75 345 SER A C 1
ATOM 2390 O O . SER A 1 345 ? 77.843 -28.526 -101.255 1.00 71.75 345 SER A O 1
ATOM 2392 N N . ALA A 1 346 ? 79.973 -28.519 -101.979 1.00 73.25 346 ALA A N 1
ATOM 2393 C CA . ALA A 1 346 ? 79.663 -28.970 -103.336 1.00 73.25 346 ALA A CA 1
ATOM 2394 C C . ALA A 1 346 ? 79.675 -30.503 -103.406 1.00 73.25 346 ALA A C 1
ATOM 2396 O O . ALA A 1 346 ? 80.697 -31.129 -103.122 1.00 73.25 346 ALA A O 1
ATOM 2397 N N . SER A 1 347 ? 78.553 -31.118 -103.781 1.00 66.62 347 SER A N 1
ATOM 2398 C CA . SER A 1 347 ? 78.425 -32.574 -103.879 1.00 66.62 347 SER A CA 1
ATOM 2399 C C . SER A 1 347 ? 78.522 -33.035 -105.337 1.00 66.62 347 SER A C 1
ATOM 2401 O O . SER A 1 347 ? 77.526 -33.336 -105.985 1.00 66.62 347 SER A O 1
ATOM 2403 N N . GLY A 1 348 ? 79.745 -33.119 -105.870 1.00 59.41 348 GLY A N 1
ATOM 2404 C CA . GLY A 1 348 ? 79.993 -33.830 -107.131 1.00 59.41 348 GLY A CA 1
ATOM 2405 C C . GLY A 1 348 ? 81.141 -33.265 -107.959 1.00 59.41 348 GLY A C 1
ATOM 2406 O O . GLY A 1 348 ? 81.068 -32.142 -108.444 1.00 59.41 348 GLY A O 1
ATOM 2407 N N . GLY A 1 349 ? 82.188 -34.070 -108.152 1.00 56.00 349 GLY A N 1
ATOM 2408 C CA . GLY A 1 349 ? 83.291 -33.736 -109.055 1.00 56.00 349 GLY A CA 1
ATOM 2409 C C . GLY A 1 349 ? 84.626 -34.435 -108.793 1.00 56.00 349 GLY A C 1
ATOM 2410 O O . GLY A 1 349 ? 85.643 -33.984 -109.304 1.00 56.00 349 GLY A O 1
ATOM 2411 N N . GLY A 1 350 ? 84.662 -35.517 -108.007 1.00 56.16 350 GLY A N 1
ATOM 2412 C CA . GLY A 1 350 ? 85.782 -36.457 -108.034 1.00 56.16 350 GLY A CA 1
ATOM 2413 C C . GLY A 1 350 ? 85.750 -37.236 -109.348 1.00 56.16 350 GLY A C 1
ATOM 2414 O O . GLY A 1 350 ? 84.955 -38.157 -109.496 1.00 56.16 350 GLY A O 1
ATOM 2415 N N . GLY A 1 351 ? 86.577 -36.827 -110.306 1.00 55.97 351 GLY A N 1
ATOM 2416 C CA . GLY A 1 351 ? 86.694 -37.451 -111.623 1.00 55.97 351 GLY A CA 1
ATOM 2417 C C . GLY A 1 351 ? 87.933 -36.955 -112.362 1.00 55.97 351 GLY A C 1
ATOM 2418 O O . GLY A 1 351 ? 87.835 -36.482 -113.486 1.00 55.97 351 GLY A O 1
ATOM 2419 N N . MET A 1 352 ? 89.091 -36.988 -111.698 1.00 57.16 352 MET A N 1
ATOM 2420 C CA . MET A 1 352 ? 90.386 -36.886 -112.374 1.00 57.16 352 MET A CA 1
ATOM 2421 C C . MET A 1 352 ? 90.627 -38.221 -113.091 1.00 57.16 352 MET A C 1
ATOM 2423 O O . MET A 1 352 ? 90.949 -39.207 -112.430 1.00 57.16 352 MET A O 1
ATOM 2427 N N . ASP A 1 353 ? 90.427 -38.273 -114.407 1.00 53.50 353 ASP A N 1
ATOM 2428 C CA . ASP A 1 353 ? 90.792 -39.440 -115.219 1.00 53.50 353 ASP A CA 1
ATOM 2429 C C . ASP A 1 353 ? 92.336 -39.511 -115.334 1.00 53.50 353 ASP A C 1
ATOM 2431 O O . ASP A 1 353 ? 92.955 -38.530 -115.767 1.00 53.50 353 ASP A O 1
ATOM 2435 N N . PRO A 1 354 ? 93.006 -40.587 -114.875 1.00 56.12 354 PRO A N 1
ATOM 2436 C CA . PRO A 1 354 ? 94.460 -40.626 -114.771 1.00 56.12 354 PRO A CA 1
ATOM 2437 C C . PRO A 1 354 ? 95.140 -41.043 -116.091 1.00 56.12 354 PRO A C 1
ATOM 2439 O O . PRO A 1 354 ? 94.879 -42.106 -116.633 1.00 56.12 354 PRO A O 1
ATOM 2442 N N . ILE A 1 355 ? 96.065 -40.194 -116.553 1.00 54.72 355 ILE A N 1
ATOM 2443 C CA . ILE A 1 355 ? 97.336 -40.462 -117.268 1.00 54.72 355 ILE A CA 1
ATOM 2444 C C . ILE A 1 355 ? 97.445 -41.775 -118.078 1.00 54.72 355 ILE A C 1
ATOM 2446 O O . ILE A 1 355 ? 97.600 -42.838 -117.492 1.00 54.72 355 ILE A O 1
ATOM 2450 N N . VAL A 1 356 ? 97.676 -41.660 -119.397 1.00 50.97 356 VAL A N 1
ATOM 2451 C CA . VAL A 1 356 ? 98.786 -42.370 -120.079 1.00 50.97 356 VAL A CA 1
ATOM 2452 C C . VAL A 1 356 ? 99.293 -41.588 -121.297 1.00 50.97 356 VAL A C 1
ATOM 2454 O O . VAL A 1 356 ? 98.662 -41.520 -122.347 1.00 50.97 356 VAL A O 1
ATOM 2457 N N . ALA A 1 357 ? 100.495 -41.033 -121.156 1.00 51.19 357 ALA A N 1
ATOM 2458 C CA . ALA A 1 357 ? 101.418 -40.845 -122.265 1.00 51.19 357 ALA A CA 1
ATOM 2459 C C . ALA A 1 357 ? 102.053 -42.206 -122.611 1.00 51.19 357 ALA A C 1
ATOM 2461 O O . ALA A 1 357 ? 102.449 -42.910 -121.687 1.00 51.19 357 ALA A O 1
ATOM 2462 N N . SER A 1 358 ? 102.185 -42.560 -123.897 1.00 53.34 358 SER A N 1
ATOM 2463 C CA . SER A 1 358 ? 103.421 -43.114 -124.497 1.00 53.34 358 SER A CA 1
ATOM 2464 C C . SER A 1 358 ? 103.193 -43.722 -125.894 1.00 53.34 358 SER A C 1
ATOM 2466 O O . SER A 1 358 ? 102.266 -44.496 -126.113 1.00 53.34 358 SER A O 1
ATOM 2468 N N . LEU A 1 359 ? 104.120 -43.366 -126.793 1.00 50.97 359 LEU A N 1
ATOM 2469 C CA . LEU A 1 359 ? 104.533 -43.962 -128.075 1.00 50.97 359 LEU A CA 1
ATOM 2470 C C . LEU A 1 359 ? 104.212 -45.451 -128.292 1.00 50.97 359 LEU A C 1
ATOM 2472 O O . LEU A 1 359 ? 104.534 -46.225 -127.397 1.00 50.97 359 LEU A O 1
ATOM 2476 N N . ILE A 1 360 ? 103.885 -45.840 -129.543 1.00 54.72 360 ILE A N 1
ATOM 2477 C CA . ILE A 1 360 ? 104.553 -46.936 -130.296 1.00 54.72 360 ILE A CA 1
ATOM 2478 C C . ILE A 1 360 ? 104.588 -46.599 -131.812 1.00 54.72 360 ILE A C 1
ATOM 2480 O O . ILE A 1 360 ? 103.624 -46.077 -132.361 1.00 54.72 360 ILE A O 1
ATOM 2484 N N . PHE A 1 361 ? 105.738 -46.885 -132.436 1.00 52.94 361 PHE A N 1
ATOM 2485 C CA . PHE A 1 361 ? 106.122 -46.775 -133.854 1.00 52.94 361 PHE A CA 1
ATOM 2486 C C . PHE A 1 361 ? 105.235 -47.541 -134.858 1.00 52.94 361 PHE A C 1
ATOM 2488 O O . PHE A 1 361 ? 104.699 -48.601 -134.534 1.00 52.94 361 PHE A O 1
ATOM 2495 N N . GLY A 1 362 ? 105.234 -47.056 -136.107 1.00 44.84 362 GLY A N 1
ATOM 2496 C CA . GLY A 1 362 ? 104.760 -47.723 -137.324 1.00 44.84 362 GLY A CA 1
ATOM 2497 C C . GLY A 1 362 ? 104.826 -46.786 -138.519 1.00 44.84 362 GLY A C 1
ATOM 2498 O O . GLY A 1 362 ? 103.865 -46.006 -138.669 1.00 44.84 362 GLY A O 1
#

Secondary structure (DSSP, 8-state):
---------------HHHHHHHHHHHHTT--S----STTEEEEE-SSS-EEEEEHHHHHHHTT-GGGGGS-TTSSTT-STT-SSSPPS---TT-EEEESSSSTT-EEEE-SSPTT--EEEEEEE-TT-PPBPPB-TTEEEEEEE-EESSSTTSPEE-TT-EEEE-STTBPSB-HHHHGGGEEEET--S-SS----TTPPTTPPEEE-TTTS-SEEE-S--TTTS--SS-TTSTT---HHHHHHHSSTTSSSPPPPP-TTS--SSS-HHHHHHHHHHHHHHTS---PPP-SSS-SSS---TTEEEETTEEEE---SS---PPPP-SSS-------TTEEEETTEEEE----------------

Radius of gyration: 83.98 Å; chains: 1; bounding box: 147×66×289 Å

Sequence (362 aa):
MAWDDEKTDDEDILYASDYNTIVSQIKGRILHSLATAENDMLVASGAGAFVKKTLAEVKTILGLGSAAYLDVGTASGDVAAGNRGLPSGGTEGQIIKKVDGTNFNVTWGDPIDADALVYKGAINCSTNPNYPAADAGDTYKVSAAGKIGGASGPSVAVGDLIICSVNSTASGDHATVGANWSVIGATTEGVVVGPTSSVNGNLASFDGTSGGAIQDSGYAPSDFCADDDSRLSNARTPTSHASSHVSTGSDPIATAVASGASGLMSGADKAKLDGIASGANNYSLPTASSGVLGGIKVGTRLTITDGVLSADEQGGSYTLPTASADTLGGVKIGSGITITDGIISASGGGGMDPIVASLIFG

Foldseek 3Di:
DDDDDDDDDDDDPQDVVNVVVVCVVVVQQDDPDPPPDPAWDWDDPVPSHTDIDGNVVVCVVVVVPCQVPFDPPPDQPNHPCRHVLDDPDEDPQWDWAAPDPDPSRTDTDHPDDAQAQDEPEEDACCQPAWDAFDAHNHKYFYCHWHAYQHPPGQTDHGGKIKGFHHGRQHTHGCVPRVVRIDIGRSDPDPDQCEDPDQDPAFDWDADPPPSPHIYGPVDGPVNPDDQLDVVPVPSDPVVLVVQQCPPPHVNHQADAAQVDPGHDDDNPVVVVVVCCVVVVPVDDQDQAECPDPSVHHADPQWDDDPRDIDRNPPPDPPQFDDDDPPHQGDDDDDPQWDDDPSDIDHHDDPDPDDDDDDDDDD

pLDDT: mean 76.0, std 14.76, range [36.22, 96.88]